Protein AF-A0A924VP95-F1 (afdb_monomer)

pLDDT: mean 80.17, std 18.94, range [35.28, 96.81]

Sequence (194 aa):
MTVTSVTPRRKWPWIIAAIVIIAALIVAAFILGAARNGAATSGGNPTATRSATPNAVADREPTGCLGGTERTAATILAAQRLAPRSSNGAVEVAAAFTRWIQRFPYPSAADAAAVSSDVLASKSFTSDLPMYLSAAPDLSGGIVPQGTNYYMSTIPGVWHLESSAGDKAVASIGTGFVIDGELSTTLRSSITVT

Foldseek 3Di:
DDDDDDDPDPCVVVVVVVVVVVVVVVVVCVVVVVVVPDDDDDDDDDDDDPDDDPPPPPLDAAPLCQLDPDLFLVSLLSLLVPQGQDQSSLVSSVSSPQQNQLWPPGYALVSQVSCLVRPADCPWPDNRRSVVVVVVDPSLVPVDPPPFTKTWDCPVKDKDWPDDDDNDTKMKIKTFMDGPNDTDPPGIDIDIGD

Solvent-accessible surface area (backbone atoms only — not comparable to full-atom values): 11727 Å² total; per-residue (Å²): 138,86,86,83,83,81,78,82,77,80,59,63,66,60,54,53,53,51,52,55,52,53,54,51,52,54,53,50,50,52,52,58,58,53,65,74,71,75,87,84,88,89,79,95,71,86,77,79,79,80,82,80,75,72,85,69,72,74,85,54,81,65,73,43,50,64,17,58,92,60,71,46,52,69,32,37,56,48,19,54,71,70,35,54,100,46,68,39,25,46,46,19,33,47,36,23,46,50,34,39,62,41,35,34,78,67,71,51,56,68,43,29,47,57,42,46,73,75,69,46,41,95,81,34,101,54,94,48,50,33,63,52,57,71,69,63,63,70,77,61,74,77,74,55,66,89,91,53,57,32,35,43,35,46,86,83,35,51,77,43,79,77,46,71,57,95,97,44,48,32,33,36,40,32,26,22,37,26,47,90,86,42,74,46,91,82,50,70,50,70,52,75,46,70

Mean predicted aligned error: 14.55 Å

Nearest PDB structures (foldseek):
  4z9c-assembly1_F  TM=4.744E-01  e=2.037E+00  Escherichia coli
  2pzh-assembly1_B  TM=4.147E-01  e=6.314E+00  Helicobacter pylori 26695
  4zkd-assembly1_A  TM=3.220E-01  e=9.026E+00  Saccharomyces cerevisiae

Secondary structure (DSSP, 8-state):
-----------HHHHHHHHHHHHHHHHHHHHHHHHTS--------PPP-----------PPP-S-TT-S--SHHHHHHHHHHS-SSHHHHHHHHHHHHHHHSEESPPPHHHHHHHHHHTS-TTSS-S-HHHHHHT---TTTTSS-TT--EEEESTT--EEEEEEETTEEEEEEEEEEEETTEEEEEEEEEEEE-

Structure (mmCIF, N/CA/C/O backbone):
data_AF-A0A924VP95-F1
#
_entry.id   AF-A0A924VP95-F1
#
loop_
_atom_site.group_PDB
_atom_site.id
_atom_site.type_symbol
_atom_site.label_atom_id
_atom_site.label_alt_id
_atom_site.label_comp_id
_atom_site.label_asym_id
_atom_site.label_entity_id
_atom_site.label_seq_id
_atom_site.pdbx_PDB_ins_code
_atom_site.Cartn_x
_atom_site.Cartn_y
_atom_site.Cartn_z
_atom_site.occupancy
_atom_site.B_iso_or_equiv
_atom_site.auth_seq_id
_atom_site.auth_comp_id
_atom_site.auth_asym_id
_atom_site.auth_atom_id
_atom_site.pdbx_PDB_model_num
ATOM 1 N N . MET A 1 1 ? 28.326 12.308 53.025 1.00 42.78 1 MET A N 1
ATOM 2 C CA . MET A 1 1 ? 27.696 11.946 51.738 1.00 42.78 1 MET A CA 1
ATOM 3 C C . MET A 1 1 ? 28.335 12.803 50.660 1.00 42.78 1 MET A C 1
ATOM 5 O O . MET A 1 1 ? 28.191 14.016 50.710 1.00 42.78 1 MET A O 1
ATOM 9 N N . THR A 1 2 ? 29.119 12.205 49.768 1.00 41.81 2 THR A N 1
ATOM 10 C CA . THR A 1 2 ? 29.880 12.912 48.725 1.00 41.81 2 THR A CA 1
ATOM 11 C C . THR A 1 2 ? 29.126 12.781 47.405 1.00 41.81 2 THR A C 1
ATOM 13 O O . THR A 1 2 ? 28.933 11.669 46.922 1.00 41.81 2 THR A O 1
ATOM 16 N N . VAL A 1 3 ? 28.663 13.898 46.839 1.00 47.56 3 VAL A N 1
ATOM 17 C CA . VAL A 1 3 ? 27.994 13.934 45.529 1.00 47.56 3 VAL A CA 1
ATOM 18 C C . VAL A 1 3 ? 29.065 14.102 44.455 1.00 47.56 3 VAL A C 1
ATOM 20 O O . VAL A 1 3 ? 29.749 15.122 44.415 1.00 47.56 3 VAL A O 1
ATOM 23 N N . THR A 1 4 ? 29.239 13.098 43.599 1.00 51.38 4 THR A N 1
ATOM 24 C CA . THR A 1 4 ? 30.140 13.167 42.442 1.00 51.38 4 THR A CA 1
ATOM 25 C C . THR A 1 4 ? 29.379 13.763 41.257 1.00 51.38 4 THR A C 1
ATOM 27 O O . THR A 1 4 ? 28.444 13.149 40.747 1.00 51.38 4 THR A O 1
ATOM 30 N N . SER A 1 5 ? 29.749 14.965 40.812 1.00 46.97 5 SER A N 1
ATOM 31 C CA . SER A 1 5 ? 29.211 15.564 39.588 1.00 46.97 5 SER A CA 1
ATOM 32 C C . SER A 1 5 ? 29.933 14.994 38.359 1.00 46.97 5 SER A C 1
ATOM 34 O O . SER A 1 5 ? 31.149 15.108 38.218 1.00 46.97 5 SER A O 1
ATOM 36 N N . VAL A 1 6 ? 29.190 14.356 37.451 1.00 58.38 6 VAL A N 1
ATOM 37 C CA . VAL A 1 6 ? 29.709 13.926 36.143 1.00 58.38 6 VAL A CA 1
ATOM 38 C C . VAL A 1 6 ? 29.573 15.093 35.169 1.00 58.38 6 VAL A C 1
ATOM 40 O O . VAL A 1 6 ? 28.471 15.446 34.758 1.00 58.38 6 VAL A O 1
ATOM 43 N N . THR A 1 7 ? 30.695 15.704 34.790 1.00 57.34 7 THR A N 1
ATOM 44 C CA . THR A 1 7 ? 30.730 16.762 33.772 1.00 57.34 7 THR A CA 1
ATOM 45 C C . THR A 1 7 ? 30.314 16.192 32.407 1.00 57.34 7 THR A C 1
ATOM 47 O O . THR A 1 7 ? 30.964 15.257 31.924 1.00 57.34 7 THR A O 1
ATOM 50 N N . PRO A 1 8 ? 29.284 16.731 31.725 1.00 61.34 8 PRO A N 1
ATOM 51 C CA . PRO A 1 8 ? 28.937 16.286 30.381 1.00 61.34 8 PRO A CA 1
ATOM 52 C C . PRO A 1 8 ? 30.073 16.649 29.418 1.00 61.34 8 PRO A C 1
ATOM 54 O O . PRO A 1 8 ? 30.363 17.820 29.170 1.00 61.34 8 PRO A O 1
ATOM 57 N N . ARG A 1 9 ? 30.754 15.635 28.869 1.00 60.44 9 ARG A N 1
ATOM 58 C CA . ARG A 1 9 ? 31.797 15.845 27.856 1.00 60.44 9 ARG A CA 1
ATOM 59 C C . ARG A 1 9 ? 31.162 16.457 26.606 1.00 60.44 9 ARG A C 1
ATOM 61 O O . ARG A 1 9 ? 30.317 15.843 25.959 1.00 60.44 9 ARG A O 1
ATOM 68 N N . ARG A 1 10 ? 31.587 17.675 26.267 1.00 54.72 10 ARG A N 1
ATOM 69 C CA . ARG A 1 10 ? 31.152 18.458 25.103 1.00 54.72 10 ARG A CA 1
ATOM 70 C C . ARG A 1 10 ? 31.576 17.719 23.819 1.00 54.72 10 ARG A C 1
ATOM 72 O O . ARG A 1 10 ? 32.713 17.846 23.383 1.00 54.72 10 ARG A O 1
ATOM 79 N N . LYS A 1 11 ? 30.683 16.900 23.239 1.00 59.09 11 LYS A N 1
ATOM 80 C CA . LYS A 1 11 ? 30.924 16.094 22.012 1.00 59.09 11 LYS A CA 1
ATOM 81 C C . LYS A 1 11 ? 30.849 16.901 20.707 1.00 59.09 11 LYS A C 1
ATOM 83 O O . LYS A 1 11 ? 31.193 16.401 19.644 1.00 59.09 11 LYS A O 1
ATOM 88 N N . TRP A 1 12 ? 30.423 18.155 20.800 1.00 51.59 12 TRP A N 1
ATOM 89 C CA . TRP A 1 12 ? 30.216 19.065 19.675 1.00 51.59 12 TRP A CA 1
ATOM 90 C C . TRP A 1 12 ? 31.436 19.261 18.740 1.00 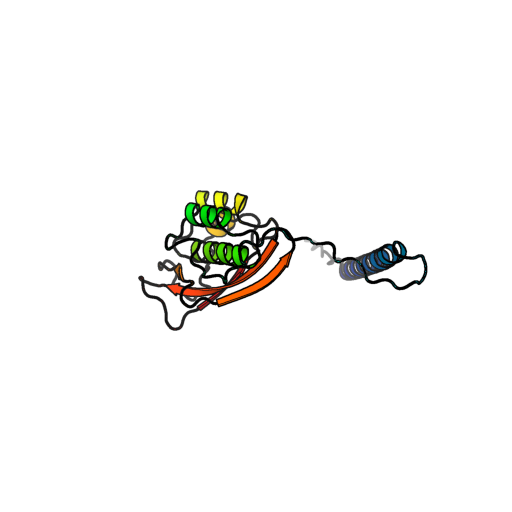51.59 12 TRP A C 1
ATOM 92 O O . TRP A 1 12 ? 31.252 19.154 17.530 1.00 51.59 12 TRP A O 1
ATOM 102 N N . PRO A 1 13 ? 32.684 19.442 19.229 1.00 59.50 13 PRO A N 1
ATOM 103 C CA . PRO A 1 13 ? 33.844 19.576 18.339 1.00 59.50 13 PRO A CA 1
ATOM 104 C C . PRO A 1 13 ? 34.156 18.301 17.537 1.00 59.50 13 PRO A C 1
ATOM 106 O O . PRO A 1 13 ? 34.634 18.395 16.411 1.00 59.50 13 PRO A O 1
ATOM 109 N N . TRP A 1 14 ? 33.830 17.115 18.062 1.00 61.31 14 TRP A N 1
ATOM 110 C CA . TRP A 1 14 ? 34.044 15.847 17.353 1.00 61.31 14 TRP A CA 1
ATOM 111 C C . TRP A 1 14 ? 33.051 15.635 16.208 1.00 61.31 14 TRP A C 1
ATOM 113 O O . TRP A 1 14 ? 33.413 15.073 15.179 1.00 61.31 14 TRP A O 1
ATOM 123 N N . ILE A 1 15 ? 31.821 16.130 16.359 1.00 64.69 15 ILE A N 1
ATOM 124 C CA . ILE A 1 15 ? 30.802 16.075 15.303 1.00 64.69 15 ILE A CA 1
ATOM 125 C C . ILE A 1 15 ? 31.201 16.993 14.140 1.00 64.69 15 ILE A C 1
ATOM 127 O O . ILE A 1 15 ? 31.123 16.586 12.984 1.00 64.69 15 ILE A O 1
ATOM 131 N N . ILE A 1 16 ? 31.708 18.195 14.435 1.00 67.62 16 ILE A N 1
ATOM 132 C CA . ILE A 1 16 ? 32.190 19.128 13.405 1.00 67.62 16 ILE A CA 1
ATOM 133 C C . ILE A 1 16 ? 33.404 18.545 12.672 1.00 67.62 16 ILE A C 1
ATOM 135 O O . ILE A 1 16 ? 33.446 18.578 11.444 1.00 67.62 16 ILE A O 1
ATOM 139 N N . ALA A 1 17 ? 34.351 17.940 13.398 1.00 63.62 17 ALA A N 1
ATOM 140 C CA . ALA A 1 17 ? 35.495 17.268 12.784 1.00 63.62 17 ALA A CA 1
ATOM 141 C C . ALA A 1 17 ? 35.065 16.122 11.845 1.00 63.62 17 ALA A C 1
ATOM 143 O O . ALA A 1 17 ? 35.594 16.005 10.742 1.00 63.62 17 ALA A O 1
ATOM 144 N N . ALA A 1 18 ? 34.064 15.323 12.234 1.00 63.34 18 ALA A N 1
ATOM 145 C CA . ALA A 1 18 ? 33.536 14.248 11.394 1.00 63.34 18 ALA A CA 1
ATOM 146 C C . ALA A 1 18 ? 32.879 14.772 10.102 1.00 63.34 18 ALA A C 1
ATOM 148 O O . ALA A 1 18 ? 33.098 14.206 9.032 1.00 63.34 18 ALA A O 1
ATOM 149 N N . ILE A 1 19 ? 32.131 15.879 10.175 1.00 71.19 19 ILE A N 1
ATOM 150 C CA . ILE A 1 19 ? 31.484 16.495 9.003 1.00 71.19 19 ILE A CA 1
ATOM 151 C C . ILE A 1 19 ? 32.527 17.012 8.004 1.00 71.19 19 ILE A C 1
ATOM 153 O O . ILE A 1 19 ? 32.392 16.774 6.804 1.00 71.19 19 ILE A O 1
ATOM 157 N N . VAL A 1 20 ? 33.591 17.668 8.484 1.00 77.00 20 VAL A N 1
ATOM 158 C CA . VAL A 1 20 ? 34.663 18.183 7.612 1.00 77.00 20 VAL A CA 1
ATOM 159 C C . VAL A 1 20 ? 35.383 17.040 6.890 1.00 77.00 20 VAL A C 1
ATOM 161 O O . VAL A 1 20 ? 35.654 17.146 5.695 1.00 77.00 20 VAL A O 1
ATOM 164 N N . ILE A 1 21 ? 35.637 15.922 7.577 1.00 75.50 21 ILE A N 1
ATOM 165 C CA . ILE A 1 21 ? 36.279 14.745 6.974 1.00 75.50 21 ILE A CA 1
ATOM 166 C C . ILE A 1 21 ? 35.386 14.127 5.889 1.00 75.50 21 ILE A C 1
ATOM 168 O O . ILE A 1 21 ? 35.870 13.823 4.801 1.00 75.50 21 ILE A O 1
ATOM 172 N N . ILE A 1 22 ? 34.081 13.982 6.141 1.00 70.44 22 ILE A N 1
ATOM 173 C CA . ILE A 1 22 ? 33.139 13.421 5.158 1.00 70.44 22 ILE A CA 1
ATOM 174 C C . ILE A 1 22 ? 33.041 14.323 3.920 1.00 70.44 22 ILE A C 1
ATOM 176 O O . ILE A 1 22 ? 33.108 13.827 2.796 1.00 70.44 22 ILE A O 1
ATOM 180 N N . ALA A 1 23 ? 32.950 15.643 4.106 1.00 71.12 23 ALA A N 1
ATOM 181 C CA . ALA A 1 23 ? 32.920 16.593 2.996 1.00 71.12 23 ALA A CA 1
ATOM 182 C C . ALA A 1 23 ? 34.207 16.530 2.152 1.00 71.12 23 ALA A C 1
ATOM 184 O O . ALA A 1 23 ? 34.137 16.501 0.923 1.00 71.12 23 ALA A O 1
ATOM 185 N N . ALA A 1 24 ? 35.374 16.423 2.797 1.00 69.00 24 ALA A N 1
ATOM 186 C CA . ALA A 1 24 ? 36.652 16.273 2.105 1.00 69.00 24 ALA A CA 1
ATOM 187 C C . ALA A 1 24 ? 36.728 14.969 1.287 1.00 69.00 24 ALA A C 1
ATOM 189 O O . ALA A 1 24 ? 37.226 14.980 0.161 1.00 69.00 24 ALA A O 1
ATOM 190 N N . LEU A 1 25 ? 36.188 13.860 1.806 1.00 71.81 25 LEU A N 1
ATOM 191 C CA . LEU A 1 25 ? 36.153 12.574 1.099 1.00 71.81 25 LEU A CA 1
ATOM 192 C C . LEU A 1 25 ? 35.217 12.591 -0.118 1.00 71.81 25 LEU A C 1
ATOM 194 O O . LEU A 1 25 ? 35.562 12.018 -1.151 1.00 71.81 25 LEU A O 1
ATOM 198 N N . ILE A 1 26 ? 34.072 13.278 -0.034 1.00 71.12 26 ILE A N 1
ATOM 199 C CA . ILE A 1 26 ? 33.141 13.438 -1.165 1.00 71.12 26 ILE A CA 1
ATOM 200 C C . ILE A 1 26 ? 33.800 14.244 -2.291 1.00 71.12 26 ILE A C 1
ATOM 202 O O . ILE A 1 26 ? 33.755 13.834 -3.451 1.00 71.12 26 ILE A O 1
ATOM 206 N N . VAL A 1 27 ? 34.466 15.354 -1.956 1.00 69.12 27 VAL A N 1
ATOM 207 C CA . VAL A 1 27 ? 35.178 16.187 -2.941 1.00 69.12 27 VAL A CA 1
ATOM 208 C C . VAL A 1 27 ? 36.346 15.418 -3.567 1.00 69.12 27 VAL A C 1
ATOM 210 O O . VAL A 1 27 ? 36.507 15.436 -4.787 1.00 69.12 27 VAL A O 1
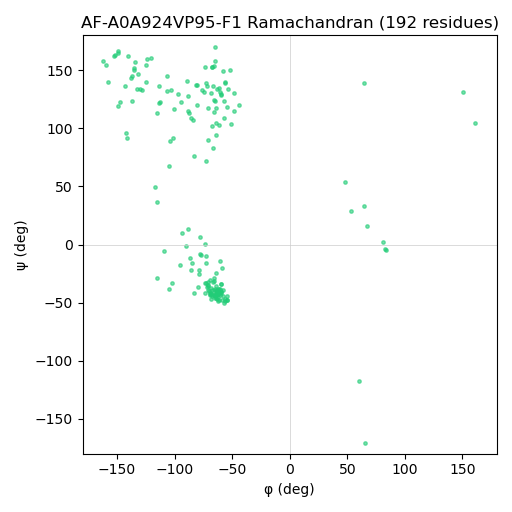ATOM 213 N N . ALA A 1 28 ? 37.120 14.677 -2.767 1.00 63.50 28 ALA A N 1
ATOM 214 C CA . ALA A 1 28 ? 38.212 13.847 -3.271 1.00 63.50 28 ALA A CA 1
ATOM 215 C C . ALA A 1 28 ? 37.711 12.745 -4.223 1.00 63.50 28 ALA A C 1
ATOM 217 O O . ALA A 1 28 ? 38.299 12.548 -5.286 1.00 63.50 28 ALA A O 1
ATOM 218 N N . ALA A 1 29 ? 36.600 12.071 -3.895 1.00 63.00 29 ALA A N 1
ATOM 219 C CA . ALA A 1 29 ? 35.984 11.062 -4.759 1.00 63.00 29 ALA A CA 1
ATOM 220 C C . ALA A 1 29 ? 35.475 11.656 -6.084 1.00 63.00 29 ALA A C 1
ATOM 222 O O . ALA A 1 29 ? 35.604 11.019 -7.130 1.00 63.00 29 ALA A O 1
ATOM 223 N N . PHE A 1 30 ? 34.960 12.888 -6.062 1.00 66.69 30 PHE A N 1
ATOM 224 C CA . PHE A 1 30 ? 34.501 13.587 -7.263 1.00 66.69 30 PHE A CA 1
ATOM 225 C C . PHE A 1 30 ? 35.667 13.969 -8.190 1.00 66.69 30 PHE A C 1
ATOM 227 O O . PHE A 1 30 ? 35.603 13.734 -9.395 1.00 66.69 30 PHE A O 1
ATOM 234 N N . ILE A 1 31 ? 36.774 14.478 -7.633 1.00 64.50 31 ILE A N 1
ATOM 235 C CA . ILE A 1 31 ? 37.971 14.850 -8.407 1.00 64.50 31 ILE A CA 1
ATOM 236 C C . ILE A 1 31 ? 38.678 13.604 -8.967 1.00 64.50 31 ILE A C 1
ATOM 238 O O . ILE A 1 31 ? 39.056 13.592 -10.137 1.00 64.50 31 ILE A O 1
ATOM 242 N N . LEU A 1 32 ? 38.802 12.522 -8.185 1.00 54.56 32 LEU A N 1
ATOM 243 C CA . LEU A 1 32 ? 39.367 11.250 -8.661 1.00 54.56 32 LEU A CA 1
ATOM 244 C C . LEU A 1 32 ? 38.461 10.530 -9.672 1.00 54.56 32 LEU A C 1
ATOM 246 O O . LEU A 1 32 ? 38.972 9.838 -10.551 1.00 54.56 32 LEU A O 1
ATOM 250 N N . GLY A 1 33 ? 37.139 10.694 -9.578 1.00 50.75 33 GLY A N 1
ATOM 251 C CA . GLY A 1 33 ? 36.185 10.201 -10.573 1.00 50.75 33 GLY A CA 1
ATOM 252 C C . GLY A 1 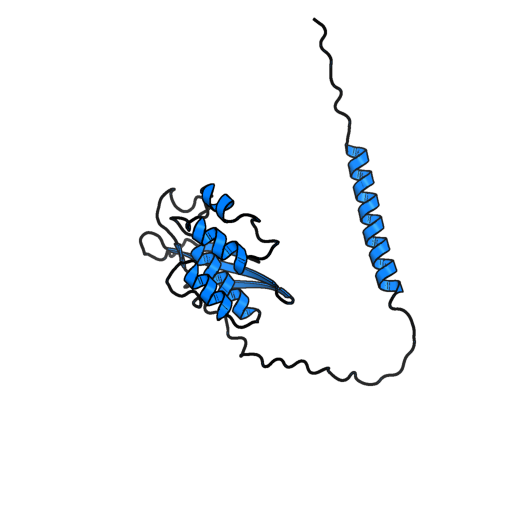33 ? 36.264 10.969 -11.895 1.00 50.75 33 GLY A C 1
ATOM 253 O O . GLY A 1 33 ? 36.246 10.357 -12.961 1.00 50.75 33 GLY A O 1
ATOM 254 N N . ALA A 1 34 ? 36.431 12.293 -11.835 1.00 53.12 34 ALA A N 1
ATOM 255 C CA . ALA A 1 34 ? 36.596 13.141 -13.014 1.00 53.12 34 ALA A CA 1
ATOM 256 C C . ALA A 1 34 ? 37.972 12.963 -13.689 1.00 53.12 34 ALA A C 1
ATOM 258 O O . ALA A 1 34 ? 38.057 12.944 -14.914 1.00 53.12 34 ALA A O 1
ATOM 259 N N . ALA A 1 35 ? 39.043 12.750 -12.915 1.00 46.34 35 ALA A N 1
ATOM 260 C CA . ALA A 1 35 ? 40.401 12.569 -13.438 1.00 46.34 35 ALA A CA 1
ATOM 261 C C . ALA A 1 35 ? 40.635 11.214 -14.139 1.00 46.34 35 ALA A C 1
ATOM 263 O O . ALA A 1 35 ? 41.599 11.074 -14.887 1.00 46.34 35 ALA A O 1
ATOM 264 N N . ARG A 1 36 ? 39.753 10.219 -13.949 1.00 48.09 36 ARG A N 1
ATOM 265 C CA . ARG A 1 36 ? 39.789 8.955 -14.713 1.00 48.09 36 ARG A CA 1
ATOM 266 C C . ARG A 1 36 ? 39.229 9.086 -16.136 1.00 48.09 36 ARG A C 1
ATOM 268 O O . ARG A 1 36 ? 39.405 8.166 -16.926 1.00 48.09 36 ARG A O 1
ATOM 275 N N . ASN A 1 37 ? 38.620 10.226 -16.473 1.00 47.47 37 ASN A N 1
ATOM 276 C CA . ASN A 1 37 ? 37.979 10.485 -17.764 1.00 47.47 37 ASN A CA 1
ATOM 277 C C . ASN A 1 37 ? 38.653 11.634 -18.534 1.00 47.47 37 ASN A C 1
ATOM 279 O O . ASN A 1 37 ? 37.977 12.550 -19.001 1.00 47.47 37 ASN A O 1
ATOM 283 N N . GLY A 1 38 ? 39.981 11.610 -18.678 1.00 42.50 38 GLY A N 1
ATOM 284 C CA . GLY A 1 38 ? 40.691 12.661 -19.413 1.00 42.50 38 GLY A CA 1
ATOM 285 C C . GLY A 1 38 ? 41.867 12.185 -20.261 1.00 42.50 38 GLY A C 1
ATOM 286 O O . GLY A 1 38 ? 42.966 12.078 -19.731 1.00 42.50 38 GLY A O 1
ATOM 287 N N . ALA A 1 39 ? 41.611 11.969 -21.564 1.00 36.25 39 ALA A N 1
ATOM 288 C CA . ALA A 1 39 ? 42.422 12.309 -22.763 1.00 36.25 39 ALA A CA 1
ATOM 289 C C . ALA A 1 39 ? 42.152 11.274 -23.893 1.00 36.25 39 ALA A C 1
ATOM 291 O O . ALA A 1 39 ? 42.188 10.082 -23.622 1.00 36.25 39 ALA A O 1
ATOM 292 N N . ALA A 1 40 ? 41.870 11.597 -25.168 1.00 37.41 40 ALA A N 1
ATOM 293 C CA . ALA A 1 40 ? 42.219 12.778 -25.960 1.00 37.41 40 ALA A CA 1
ATOM 294 C C . ALA A 1 40 ? 41.310 13.008 -27.209 1.00 37.41 40 ALA A C 1
ATOM 296 O O . ALA A 1 40 ? 40.808 12.061 -27.805 1.00 37.41 40 ALA A O 1
ATOM 297 N N . THR A 1 41 ? 41.234 14.288 -27.617 1.00 35.28 41 THR A N 1
ATOM 298 C CA . THR A 1 41 ? 41.178 14.893 -28.980 1.00 35.28 41 THR A CA 1
ATOM 299 C C . THR A 1 41 ? 40.024 14.691 -29.986 1.00 35.28 41 THR A C 1
ATOM 301 O O . THR A 1 41 ? 39.498 13.610 -30.209 1.00 35.28 41 THR A O 1
ATOM 304 N N . SER A 1 42 ? 39.717 15.827 -30.631 1.00 43.72 42 SER A N 1
ATOM 305 C CA . SER A 1 42 ? 38.659 16.189 -31.583 1.00 43.72 42 SER A CA 1
ATOM 306 C C . SER A 1 42 ? 38.562 15.388 -32.887 1.00 43.72 42 SER A C 1
ATOM 308 O O . SER A 1 42 ? 39.569 15.043 -33.496 1.00 43.72 42 SER A O 1
ATOM 310 N N . GLY A 1 43 ? 37.331 15.275 -33.398 1.00 36.81 43 GLY A N 1
ATOM 311 C CA . GLY A 1 43 ? 37.021 14.932 -34.791 1.00 36.81 43 GLY A CA 1
ATOM 312 C C . GLY A 1 43 ? 35.585 14.427 -34.924 1.00 36.81 43 GLY A C 1
ATOM 313 O O . GLY A 1 43 ? 35.282 13.324 -34.488 1.00 36.81 43 GLY A O 1
ATOM 314 N N . GLY A 1 44 ? 34.683 15.256 -35.455 1.00 47.12 44 GLY A N 1
ATOM 315 C CA . GLY A 1 44 ? 33.252 14.960 -35.525 1.00 47.12 44 GLY A CA 1
ATOM 316 C C . GLY A 1 44 ? 32.909 13.744 -36.390 1.00 47.12 44 GLY A C 1
ATOM 317 O O . GLY A 1 44 ? 33.376 13.630 -37.518 1.00 47.12 44 GLY A O 1
ATOM 318 N N . ASN A 1 45 ? 32.040 12.877 -35.868 1.00 36.56 45 ASN A N 1
ATOM 319 C CA . ASN A 1 45 ? 31.164 11.997 -36.644 1.00 36.56 45 ASN A CA 1
ATOM 320 C C . ASN A 1 45 ? 29.974 11.598 -35.742 1.00 36.56 45 ASN A C 1
ATOM 322 O O . ASN A 1 45 ? 30.195 11.390 -34.545 1.00 36.56 45 ASN A O 1
ATOM 326 N N . PRO A 1 46 ? 28.721 11.527 -36.232 1.00 42.28 46 PRO A N 1
ATOM 327 C CA . PRO A 1 46 ? 27.574 11.253 -35.373 1.00 42.28 46 PRO A CA 1
ATOM 328 C C . PRO A 1 46 ? 27.664 9.835 -34.797 1.00 42.28 46 PRO A C 1
ATOM 330 O O . PRO A 1 46 ? 27.793 8.850 -35.524 1.00 42.28 46 PRO A O 1
ATOM 333 N N . THR A 1 47 ? 27.610 9.747 -33.467 1.00 38.41 47 THR A N 1
ATOM 334 C CA . THR A 1 47 ? 27.593 8.496 -32.708 1.00 38.41 47 THR A CA 1
ATOM 335 C C . THR A 1 47 ? 26.414 7.634 -33.145 1.00 38.41 47 THR A C 1
ATOM 337 O O . THR A 1 47 ? 25.262 8.052 -33.052 1.00 38.41 47 THR A O 1
ATOM 340 N N . ALA A 1 48 ? 26.709 6.409 -33.584 1.00 43.66 48 ALA A N 1
ATOM 341 C CA . ALA A 1 48 ? 25.715 5.371 -33.797 1.00 43.66 48 ALA A CA 1
ATOM 342 C C . ALA A 1 48 ? 24.891 5.167 -32.515 1.00 43.66 48 ALA A C 1
ATOM 344 O O . ALA A 1 48 ? 25.426 4.776 -31.473 1.00 43.66 48 ALA A O 1
ATOM 345 N N . THR A 1 49 ? 23.584 5.418 -32.601 1.00 39.56 49 THR A N 1
ATOM 346 C CA . THR A 1 49 ? 22.614 5.038 -31.574 1.00 39.56 49 THR A CA 1
ATOM 347 C C . THR A 1 49 ? 22.709 3.532 -31.381 1.00 39.56 49 THR A C 1
ATOM 349 O O . THR A 1 49 ? 22.331 2.747 -32.251 1.00 39.56 49 THR A O 1
ATOM 352 N N . ARG A 1 50 ? 23.256 3.110 -30.239 1.00 39.09 50 ARG A N 1
ATOM 353 C CA . ARG A 1 50 ? 23.249 1.709 -29.835 1.00 39.09 50 ARG A CA 1
ATOM 354 C C . ARG A 1 50 ? 21.790 1.352 -29.545 1.00 39.09 50 ARG A C 1
ATOM 356 O O . ARG A 1 50 ? 21.240 1.756 -28.526 1.00 39.09 50 ARG A O 1
ATOM 363 N N . SER A 1 51 ? 21.160 0.669 -30.498 1.00 50.00 51 SER A N 1
ATOM 364 C CA . SER A 1 51 ? 19.792 0.170 -30.394 1.00 50.00 51 SER A CA 1
ATOM 365 C C . SER A 1 51 ? 19.713 -0.813 -29.229 1.00 50.00 51 SER A C 1
ATOM 367 O O . SER A 1 51 ? 20.170 -1.948 -29.331 1.00 50.00 51 SER A O 1
ATOM 369 N N . ALA A 1 52 ? 19.157 -0.370 -28.108 1.00 42.12 52 ALA A N 1
ATOM 370 C CA . ALA A 1 52 ? 18.576 -1.259 -27.122 1.00 42.12 52 ALA A CA 1
ATOM 371 C C . ALA A 1 52 ? 17.067 -1.193 -27.335 1.00 42.12 52 ALA A C 1
ATOM 373 O O . ALA A 1 52 ? 16.388 -0.331 -26.786 1.00 42.12 52 ALA A O 1
ATOM 374 N N . THR A 1 53 ? 16.548 -2.095 -28.161 1.00 41.28 53 THR A N 1
ATOM 375 C CA . THR A 1 53 ? 15.123 -2.414 -28.137 1.00 41.28 53 THR A CA 1
ATOM 376 C C . THR A 1 53 ? 14.989 -3.759 -27.436 1.00 41.28 53 THR A C 1
ATOM 378 O O . THR A 1 53 ? 15.036 -4.796 -28.093 1.00 41.28 53 THR A O 1
ATOM 381 N N . PRO A 1 54 ? 14.839 -3.803 -26.100 1.00 42.94 54 PRO A N 1
ATOM 382 C CA . PRO A 1 54 ? 13.964 -4.817 -25.543 1.00 42.94 54 PRO A CA 1
ATOM 383 C C . PRO A 1 54 ? 12.582 -4.531 -26.130 1.00 42.94 54 PRO A C 1
ATOM 385 O O . PRO A 1 54 ? 12.156 -3.376 -26.135 1.00 42.94 54 PRO A O 1
ATOM 388 N N . ASN A 1 55 ? 11.901 -5.544 -26.665 1.00 39.28 55 ASN A N 1
ATOM 389 C CA . ASN A 1 55 ? 10.495 -5.417 -27.034 1.00 39.28 55 ASN A CA 1
ATOM 390 C C . ASN A 1 55 ? 9.741 -4.855 -25.825 1.00 39.28 55 ASN A C 1
ATOM 392 O O . ASN A 1 55 ? 9.504 -5.574 -24.854 1.00 39.28 55 ASN A O 1
ATOM 396 N N . ALA A 1 56 ? 9.408 -3.566 -25.871 1.00 47.31 56 ALA A N 1
ATOM 397 C CA . ALA A 1 56 ? 8.504 -2.971 -24.918 1.00 47.31 56 ALA A CA 1
ATOM 398 C C . ALA A 1 56 ? 7.171 -3.679 -25.146 1.00 47.31 56 ALA A C 1
ATOM 400 O O . ALA A 1 56 ? 6.486 -3.435 -26.140 1.00 47.31 56 ALA A O 1
ATOM 401 N N . VAL A 1 57 ? 6.807 -4.591 -24.242 1.00 51.84 57 VAL A N 1
ATOM 402 C CA . VAL A 1 57 ? 5.388 -4.785 -23.951 1.00 51.84 57 VAL A CA 1
ATOM 403 C C . VAL A 1 57 ? 4.878 -3.368 -23.741 1.00 51.84 57 VAL A C 1
ATOM 405 O O . VAL A 1 57 ? 5.431 -2.683 -22.881 1.00 51.84 57 VAL A O 1
ATOM 408 N N . ALA A 1 58 ? 3.992 -2.895 -24.624 1.00 55.19 58 ALA A N 1
ATOM 409 C CA . ALA A 1 58 ? 3.578 -1.497 -24.651 1.00 55.19 58 ALA A CA 1
ATOM 410 C C . ALA A 1 58 ? 3.324 -1.041 -23.214 1.00 55.19 58 ALA A C 1
ATOM 412 O O . ALA A 1 58 ? 2.545 -1.689 -22.509 1.00 55.19 58 ALA A O 1
ATOM 413 N N . ASP A 1 59 ? 4.065 -0.018 -22.781 1.00 70.19 59 ASP A N 1
ATOM 414 C CA . ASP A 1 59 ? 4.059 0.481 -21.410 1.00 70.19 59 ASP A CA 1
ATOM 415 C C . ASP A 1 59 ? 2.684 1.094 -21.146 1.00 70.19 59 ASP A C 1
ATOM 417 O O . ASP A 1 59 ? 2.430 2.269 -21.401 1.00 70.19 59 ASP A O 1
ATOM 421 N N . ARG A 1 60 ? 1.732 0.231 -20.794 1.00 82.44 60 ARG A N 1
ATOM 422 C CA . ARG A 1 60 ? 0.326 0.586 -20.670 1.00 82.44 60 ARG A CA 1
ATOM 423 C C . ARG A 1 60 ? 0.160 1.420 -19.414 1.00 82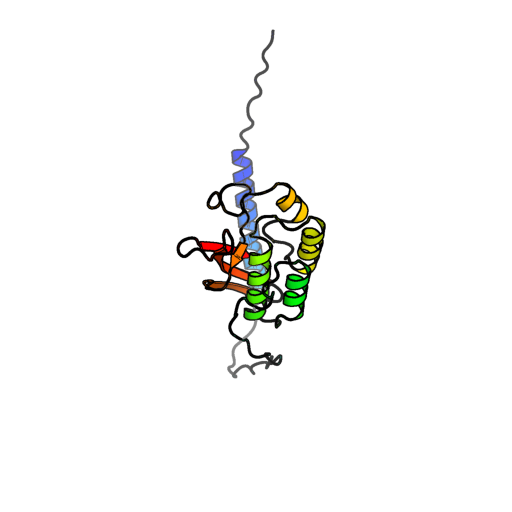.44 60 ARG A C 1
ATOM 425 O O . ARG A 1 60 ? 0.719 1.084 -18.375 1.00 82.44 60 ARG A O 1
ATOM 432 N N . GLU A 1 61 ? -0.654 2.460 -19.528 1.00 88.19 61 GLU A N 1
ATOM 433 C CA . GLU A 1 61 ? -1.055 3.294 -18.400 1.00 88.19 61 GLU A CA 1
ATOM 434 C C . GLU A 1 61 ? -1.531 2.432 -17.209 1.00 88.19 61 GLU A C 1
ATOM 436 O O . GLU A 1 61 ? -2.376 1.544 -17.414 1.00 88.19 61 GLU A O 1
ATOM 441 N N . PRO A 1 62 ? -1.022 2.671 -15.983 1.00 90.81 62 PRO A N 1
ATOM 442 C CA . PRO A 1 62 ? -1.459 1.967 -14.787 1.00 90.81 62 PRO A CA 1
ATOM 443 C C . PRO A 1 62 ? -2.953 2.162 -14.529 1.00 90.81 62 PRO A C 1
ATOM 445 O O . PRO A 1 62 ? -3.470 3.271 -14.444 1.00 90.81 62 PRO A O 1
ATOM 448 N N . THR A 1 63 ? -3.644 1.049 -14.341 1.00 90.31 63 THR A N 1
ATOM 449 C CA . THR A 1 63 ? -5.059 0.966 -13.969 1.00 90.31 63 THR A CA 1
ATOM 450 C C . THR A 1 63 ? -5.264 0.808 -12.461 1.00 90.31 63 THR A C 1
ATOM 452 O O . THR A 1 63 ? -6.374 0.990 -11.963 1.00 90.31 63 THR A O 1
ATOM 455 N N . GLY A 1 64 ? -4.222 0.400 -11.728 1.00 90.44 64 GLY A N 1
ATOM 456 C CA . GLY A 1 64 ? -4.286 0.101 -10.295 1.00 90.44 64 GLY A CA 1
ATOM 457 C C . GLY A 1 64 ? -5.131 -1.133 -9.963 1.00 90.44 64 GLY A C 1
ATOM 458 O O . GLY A 1 64 ? -5.554 -1.304 -8.814 1.00 90.44 64 GLY A O 1
ATOM 459 N N . CYS A 1 65 ? -5.418 -1.965 -10.967 1.00 90.44 65 CYS A N 1
ATOM 460 C CA . CYS A 1 65 ? -6.321 -3.108 -10.885 1.00 90.44 65 CYS A CA 1
ATOM 461 C C . CYS A 1 65 ? -5.587 -4.454 -10.947 1.00 90.44 65 CYS A C 1
ATOM 463 O O . CYS A 1 65 ? -6.225 -5.487 -10.741 1.00 90.44 65 CYS A O 1
ATOM 465 N N . LEU A 1 66 ? -4.268 -4.475 -11.183 1.00 90.69 66 LEU A N 1
ATOM 466 C CA . LEU A 1 66 ? -3.521 -5.720 -11.401 1.00 90.69 66 LEU A CA 1
ATOM 467 C C . LEU A 1 66 ? -3.598 -6.698 -10.216 1.00 90.69 66 LEU A C 1
ATOM 469 O O . LEU A 1 66 ? -3.662 -7.907 -10.414 1.00 90.69 66 LEU A O 1
ATOM 473 N N . GLY A 1 67 ? -3.658 -6.189 -8.984 1.00 87.25 67 GLY A N 1
ATOM 474 C CA . GLY A 1 67 ? -3.840 -7.017 -7.785 1.00 87.25 67 GLY A CA 1
ATOM 475 C C . GLY A 1 67 ? -5.275 -7.501 -7.543 1.00 87.25 67 GLY A C 1
ATOM 476 O O . GLY A 1 67 ? -5.545 -8.025 -6.470 1.00 87.25 67 GLY A O 1
ATOM 477 N N . GLY A 1 68 ? -6.213 -7.273 -8.469 1.00 89.38 68 GLY A N 1
ATOM 478 C CA . GLY A 1 68 ? -7.621 -7.653 -8.325 1.00 89.38 68 GLY A CA 1
ATOM 479 C C . GLY A 1 68 ? -8.354 -6.902 -7.207 1.00 89.38 68 GLY A C 1
ATOM 480 O O . GLY A 1 68 ? -7.836 -5.938 -6.641 1.00 89.38 68 GLY A O 1
ATOM 481 N N . THR A 1 69 ? -9.581 -7.326 -6.898 1.00 88.81 69 THR A N 1
ATOM 482 C CA . THR A 1 69 ? -10.383 -6.809 -5.768 1.00 88.81 69 THR A CA 1
ATOM 483 C C . THR A 1 69 ? -9.957 -7.406 -4.431 1.00 88.81 69 THR A C 1
ATOM 485 O O . THR A 1 69 ? -10.138 -6.784 -3.382 1.00 88.81 69 THR A O 1
ATOM 488 N N . GLU A 1 70 ? -9.378 -8.602 -4.486 1.00 88.19 70 GLU A N 1
ATOM 489 C CA . GLU A 1 70 ? -8.901 -9.348 -3.335 1.00 88.19 70 GLU A CA 1
ATOM 490 C C . GLU A 1 70 ? -7.610 -8.745 -2.781 1.00 88.19 70 GLU A C 1
ATOM 492 O O . GLU A 1 70 ? -6.643 -8.485 -3.499 1.00 88.19 70 GLU A O 1
ATOM 497 N N . ARG A 1 71 ? -7.576 -8.545 -1.464 1.00 91.75 71 ARG A N 1
ATOM 498 C CA . ARG A 1 71 ? -6.445 -7.938 -0.746 1.00 91.75 71 ARG A CA 1
ATOM 499 C C . ARG A 1 71 ? -5.685 -9.034 -0.014 1.00 91.75 71 ARG A C 1
ATOM 501 O O . ARG A 1 71 ? -5.716 -9.103 1.211 1.00 91.75 71 ARG A O 1
ATOM 508 N N . THR A 1 72 ? -5.039 -9.933 -0.747 1.00 94.19 72 THR A N 1
ATOM 509 C CA . THR A 1 72 ? -4.308 -11.074 -0.164 1.00 94.19 72 THR A CA 1
ATOM 510 C C . THR A 1 72 ? -2.835 -11.028 -0.557 1.00 94.19 72 THR A C 1
ATOM 512 O O . THR A 1 72 ? -2.473 -10.381 -1.537 1.00 94.19 72 THR A O 1
ATOM 515 N N . ALA A 1 73 ? -1.965 -11.721 0.182 1.00 94.94 73 ALA A N 1
ATOM 516 C CA . ALA A 1 73 ? -0.561 -11.837 -0.221 1.00 94.94 73 ALA A CA 1
ATOM 517 C C . ALA A 1 73 ? -0.431 -12.497 -1.604 1.00 94.94 73 ALA A C 1
ATOM 519 O O . ALA A 1 73 ? 0.334 -12.034 -2.447 1.00 94.94 73 ALA A O 1
ATOM 520 N N . ALA A 1 74 ? -1.244 -13.525 -1.873 1.00 94.12 74 ALA A N 1
ATOM 521 C CA . ALA A 1 74 ? -1.259 -14.219 -3.156 1.00 94.12 74 ALA A CA 1
ATOM 522 C C . ALA A 1 74 ? -1.565 -13.279 -4.333 1.00 94.12 74 ALA A C 1
ATOM 524 O O . ALA A 1 74 ? -0.939 -13.403 -5.385 1.00 94.12 74 ALA A O 1
ATOM 525 N N . THR A 1 75 ? -2.479 -12.317 -4.162 1.00 91.75 75 THR A N 1
ATOM 526 C CA . THR A 1 75 ? -2.836 -11.387 -5.242 1.00 91.75 75 THR A CA 1
ATOM 527 C C . THR A 1 75 ? -1.745 -10.356 -5.511 1.00 91.75 75 THR A C 1
ATOM 529 O O . THR A 1 75 ? -1.514 -10.025 -6.672 1.00 91.75 75 THR A O 1
ATOM 532 N N . ILE A 1 76 ? -0.999 -9.914 -4.493 1.00 93.81 76 ILE A N 1
ATOM 533 C CA . ILE A 1 76 ? 0.183 -9.063 -4.708 1.00 93.81 76 ILE A CA 1
ATOM 534 C C . ILE A 1 76 ? 1.300 -9.845 -5.396 1.00 93.81 76 ILE A C 1
ATOM 536 O O . ILE A 1 76 ? 1.879 -9.356 -6.359 1.00 93.81 76 ILE A O 1
ATOM 540 N N . LEU A 1 77 ? 1.599 -11.061 -4.932 1.00 93.62 77 LEU A N 1
ATOM 541 C CA . LEU A 1 77 ? 2.652 -11.893 -5.521 1.00 93.62 77 LEU A CA 1
ATOM 542 C C . LEU A 1 77 ? 2.327 -12.242 -6.980 1.00 93.62 77 LEU A C 1
ATOM 544 O O . LEU A 1 77 ? 3.210 -12.238 -7.838 1.00 93.62 77 LEU A O 1
ATOM 548 N N . 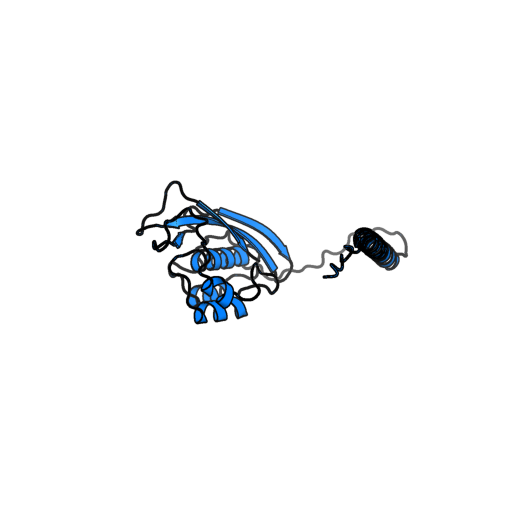ALA A 1 78 ? 1.053 -12.495 -7.289 1.00 92.81 78 ALA A N 1
ATOM 549 C CA . ALA A 1 78 ? 0.592 -12.654 -8.663 1.00 92.81 78 ALA A CA 1
ATOM 550 C C . ALA A 1 78 ? 0.763 -11.357 -9.469 1.00 92.81 78 ALA A C 1
ATOM 552 O O . ALA A 1 78 ? 1.316 -11.404 -10.567 1.00 92.81 78 ALA A O 1
ATOM 553 N N . ALA A 1 79 ? 0.364 -10.205 -8.917 1.00 92.75 79 ALA A N 1
ATOM 554 C CA . ALA A 1 79 ? 0.542 -8.910 -9.569 1.00 92.75 79 ALA A CA 1
ATOM 555 C C . ALA A 1 79 ? 2.017 -8.625 -9.876 1.00 92.75 79 ALA A C 1
ATOM 557 O O . ALA A 1 79 ? 2.342 -8.249 -10.993 1.00 92.75 79 ALA A O 1
ATOM 558 N N . GLN A 1 80 ? 2.923 -8.893 -8.937 1.00 93.00 80 GLN A N 1
ATOM 559 C CA . GLN A 1 80 ? 4.361 -8.730 -9.135 1.00 93.00 80 GLN A CA 1
ATOM 560 C C . GLN A 1 80 ? 4.900 -9.590 -10.287 1.00 93.00 80 GLN A C 1
ATOM 562 O O . GLN A 1 80 ? 5.723 -9.129 -11.076 1.00 93.00 80 GLN A O 1
ATOM 567 N N . ARG A 1 81 ? 4.444 -10.843 -10.399 1.00 92.50 81 ARG A N 1
ATOM 568 C CA . ARG A 1 81 ? 4.875 -11.762 -11.465 1.00 92.50 81 ARG A CA 1
ATOM 569 C C . ARG A 1 81 ? 4.317 -11.376 -12.834 1.00 92.50 81 ARG A C 1
ATOM 571 O O . ARG A 1 81 ? 4.998 -11.578 -13.834 1.00 92.50 81 ARG A O 1
ATOM 578 N N . LEU A 1 82 ? 3.085 -10.870 -12.872 1.00 91.50 82 LEU A N 1
ATOM 579 C CA . LEU A 1 82 ? 2.382 -10.503 -14.104 1.00 91.50 82 LEU A CA 1
ATOM 580 C C . LEU A 1 82 ? 2.713 -9.088 -14.587 1.00 91.50 82 LEU A C 1
ATOM 582 O O . LEU A 1 82 ? 2.528 -8.795 -15.768 1.00 91.50 82 LEU A O 1
ATOM 586 N N . ALA A 1 83 ? 3.179 -8.213 -13.695 1.00 91.25 83 ALA A N 1
ATOM 587 C CA . ALA A 1 83 ? 3.513 -6.841 -14.030 1.00 91.25 83 ALA A CA 1
ATOM 588 C C . ALA A 1 83 ? 4.610 -6.797 -15.106 1.00 91.25 83 ALA A C 1
ATOM 590 O O . ALA A 1 83 ? 5.664 -7.426 -14.946 1.00 91.25 83 ALA A O 1
ATOM 591 N N . PRO A 1 84 ? 4.411 -6.028 -16.192 1.00 89.38 84 PRO A N 1
ATOM 592 C CA . PRO A 1 84 ? 5.474 -5.785 -17.152 1.00 89.38 84 PRO A CA 1
ATOM 593 C C . PRO A 1 84 ? 6.689 -5.177 -16.446 1.00 89.38 84 PRO A C 1
ATOM 595 O O . PRO A 1 84 ? 6.543 -4.303 -15.592 1.00 89.38 84 PRO A O 1
ATOM 598 N N . ARG A 1 85 ? 7.901 -5.601 -16.820 1.00 88.75 85 ARG A N 1
ATOM 599 C CA . ARG A 1 85 ? 9.165 -5.055 -16.289 1.00 88.75 85 ARG A CA 1
ATOM 600 C C . ARG A 1 85 ? 9.417 -3.648 -16.846 1.00 88.75 85 ARG A C 1
ATOM 602 O O . ARG A 1 85 ? 10.250 -3.447 -17.720 1.00 88.75 85 ARG A O 1
ATOM 609 N N . SER A 1 86 ? 8.627 -2.706 -16.354 1.00 89.19 86 SER A N 1
ATOM 610 C CA . SER A 1 86 ? 8.469 -1.326 -16.808 1.00 89.19 86 SER A CA 1
ATOM 611 C C . SER A 1 86 ? 8.118 -0.447 -15.611 1.00 89.19 86 SER A C 1
ATOM 613 O O . SER A 1 86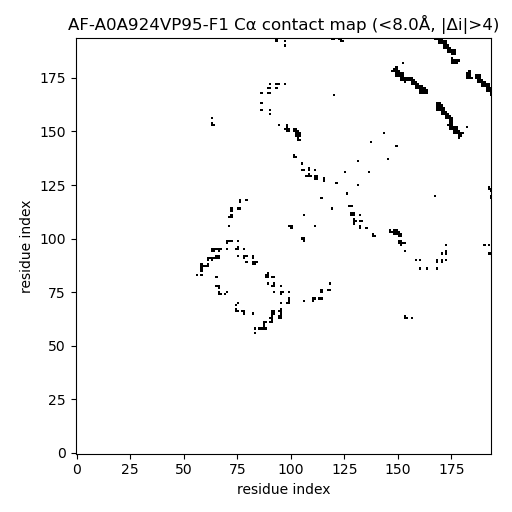 ? 7.730 -0.956 -14.554 1.00 89.19 86 SER A O 1
ATOM 615 N N . SER A 1 87 ? 8.207 0.868 -15.777 1.00 91.44 87 SER A N 1
ATOM 616 C CA . SER A 1 87 ? 7.828 1.802 -14.723 1.00 91.44 87 SER A CA 1
ATOM 617 C C . SER A 1 87 ? 6.329 1.744 -14.409 1.00 91.44 87 SER A C 1
ATOM 619 O O . SER A 1 87 ? 5.967 1.730 -13.234 1.00 91.44 87 SER A O 1
ATOM 621 N N . ASN A 1 88 ? 5.456 1.602 -15.413 1.00 92.25 88 ASN A N 1
ATOM 622 C CA . ASN A 1 88 ? 4.014 1.494 -15.163 1.00 92.25 88 ASN A CA 1
ATOM 623 C C . ASN A 1 88 ? 3.638 0.150 -14.531 1.00 92.25 88 ASN A C 1
ATOM 625 O O . ASN A 1 88 ? 2.783 0.090 -13.648 1.00 92.25 88 ASN A O 1
ATOM 629 N N . GLY A 1 89 ? 4.323 -0.932 -14.908 1.00 92.19 89 GLY A N 1
ATOM 630 C CA . GLY A 1 89 ? 4.177 -2.214 -14.221 1.00 92.19 89 GLY A CA 1
ATOM 631 C C . GLY A 1 89 ? 4.572 -2.130 -12.744 1.00 92.19 89 GLY A C 1
ATOM 632 O O . GLY A 1 89 ? 3.884 -2.694 -11.897 1.00 92.19 89 GLY A O 1
ATOM 633 N N . ALA A 1 90 ? 5.616 -1.369 -12.404 1.00 92.00 90 ALA A N 1
ATOM 634 C CA . ALA A 1 90 ? 5.968 -1.128 -11.007 1.00 92.00 90 ALA A CA 1
ATOM 635 C C . ALA A 1 90 ? 4.880 -0.336 -10.259 1.00 92.00 90 ALA A C 1
ATOM 637 O O . ALA A 1 90 ? 4.566 -0.671 -9.118 1.00 92.00 90 ALA A O 1
ATOM 638 N N . VAL A 1 91 ? 4.245 0.647 -10.909 1.00 94.25 91 VAL A N 1
ATOM 639 C CA . VAL A 1 91 ? 3.099 1.385 -10.344 1.00 94.25 91 VAL A CA 1
ATOM 640 C C . VAL A 1 91 ? 1.909 0.456 -10.068 1.00 94.25 91 VAL A C 1
ATOM 642 O O . VAL A 1 91 ? 1.261 0.588 -9.033 1.00 94.25 91 VAL A O 1
ATOM 645 N N . GLU A 1 92 ? 1.634 -0.525 -10.929 1.00 94.19 92 GLU A N 1
ATOM 646 C CA . GLU A 1 92 ? 0.581 -1.525 -10.687 1.00 94.19 92 GLU A CA 1
ATOM 647 C C . GLU A 1 92 ? 0.864 -2.395 -9.451 1.00 94.19 92 GLU A C 1
ATOM 649 O O . GLU A 1 92 ? -0.031 -2.647 -8.637 1.00 94.19 92 GLU A O 1
ATOM 654 N N . VAL A 1 93 ? 2.117 -2.825 -9.270 1.00 94.25 93 VAL A N 1
ATOM 655 C CA . VAL A 1 93 ? 2.533 -3.586 -8.079 1.00 94.25 93 VAL A CA 1
ATOM 656 C C . VAL A 1 93 ? 2.456 -2.713 -6.830 1.00 94.25 93 VAL A C 1
ATOM 658 O O . VAL A 1 93 ? 1.913 -3.150 -5.815 1.00 94.25 93 VAL A O 1
ATOM 661 N N . ALA A 1 94 ? 2.925 -1.467 -6.916 1.00 94.12 94 ALA A N 1
ATOM 662 C CA . ALA A 1 94 ? 2.817 -0.475 -5.854 1.00 94.12 94 ALA A CA 1
ATOM 663 C C . ALA A 1 94 ? 1.355 -0.257 -5.438 1.00 94.12 94 ALA A C 1
ATOM 665 O O . ALA A 1 94 ? 1.028 -0.321 -4.256 1.00 94.12 94 ALA A O 1
ATOM 666 N N . ALA A 1 95 ? 0.446 -0.092 -6.400 1.00 95.38 95 ALA A N 1
ATOM 667 C CA . ALA A 1 95 ? -0.981 0.054 -6.146 1.00 95.38 95 ALA A CA 1
ATOM 668 C C . ALA A 1 95 ? -1.596 -1.193 -5.486 1.00 95.38 95 ALA A C 1
ATOM 670 O O . ALA A 1 95 ? -2.412 -1.081 -4.566 1.00 95.38 95 ALA A O 1
ATOM 671 N N . ALA A 1 96 ? -1.201 -2.397 -5.910 1.00 95.69 96 ALA A N 1
ATOM 672 C CA . ALA A 1 96 ? -1.629 -3.637 -5.268 1.00 95.69 96 ALA A CA 1
ATOM 673 C C . ALA A 1 96 ? -1.132 -3.734 -3.816 1.00 95.69 96 ALA A C 1
ATOM 675 O O . ALA A 1 96 ? -1.928 -4.022 -2.919 1.00 95.69 96 ALA A O 1
ATOM 676 N N . PHE A 1 97 ? 0.148 -3.434 -3.585 1.00 95.31 97 PHE A N 1
ATOM 677 C CA . PHE A 1 97 ? 0.763 -3.437 -2.263 1.00 95.31 97 PHE A CA 1
ATOM 678 C C . PHE A 1 97 ? 0.101 -2.419 -1.324 1.00 95.31 97 PHE A C 1
ATOM 680 O O . PHE A 1 97 ? -0.315 -2.793 -0.228 1.00 95.31 97 PHE A O 1
ATOM 687 N N . THR A 1 98 ? -0.100 -1.175 -1.773 1.00 94.81 98 THR A N 1
ATOM 688 C CA . THR A 1 98 ? -0.763 -0.111 -1.002 1.00 94.81 98 THR A CA 1
ATOM 689 C C . THR A 1 98 ? -2.142 -0.540 -0.506 1.00 94.81 98 THR A C 1
ATOM 691 O O . THR A 1 98 ? -2.442 -0.413 0.679 1.00 94.81 98 THR A O 1
ATOM 694 N N . ARG A 1 99 ? -2.973 -1.125 -1.379 1.00 95.31 99 ARG A N 1
ATOM 695 C CA . ARG A 1 99 ? -4.321 -1.597 -1.003 1.00 95.31 99 ARG A CA 1
ATOM 696 C C . ARG A 1 99 ? -4.308 -2.757 -0.014 1.00 95.31 99 ARG A C 1
ATOM 698 O O . ARG A 1 99 ? -5.255 -2.913 0.755 1.00 95.31 99 ARG A O 1
ATOM 705 N N . TRP A 1 100 ? -3.286 -3.603 -0.072 1.00 95.75 100 TRP A N 1
ATOM 706 C CA . TRP A 1 100 ? -3.151 -4.739 0.832 1.00 95.75 100 TRP A CA 1
ATOM 707 C C . TRP A 1 100 ? -2.605 -4.338 2.200 1.00 95.75 100 TRP A C 1
ATOM 709 O O . TRP A 1 100 ? -3.043 -4.909 3.199 1.00 95.75 100 TRP A O 1
ATOM 719 N N . ILE A 1 101 ? -1.681 -3.374 2.261 1.00 94.62 101 ILE A N 1
ATOM 720 C CA . ILE A 1 101 ? -1.088 -2.954 3.530 1.00 94.62 101 ILE A CA 1
ATOM 721 C C . ILE A 1 101 ? -1.953 -1.934 4.270 1.00 94.62 101 ILE A C 1
ATOM 723 O O . ILE A 1 101 ? -2.141 -2.068 5.475 1.00 94.62 101 ILE A O 1
ATOM 727 N N . GLN A 1 102 ? -2.532 -0.953 3.569 1.00 94.19 102 GLN A N 1
ATOM 728 C CA . GLN A 1 102 ? -3.386 0.072 4.173 1.00 94.19 102 GLN A CA 1
ATOM 729 C C . GLN A 1 102 ? -4.821 -0.438 4.333 1.00 94.19 102 GLN A C 1
ATOM 731 O O . GLN A 1 102 ? -5.734 -0.108 3.570 1.00 94.19 102 GLN A O 1
ATOM 736 N N . ARG A 1 103 ? -5.015 -1.284 5.339 1.00 94.88 103 ARG A N 1
ATOM 737 C CA . ARG A 1 103 ? -6.321 -1.820 5.714 1.00 94.88 103 ARG A CA 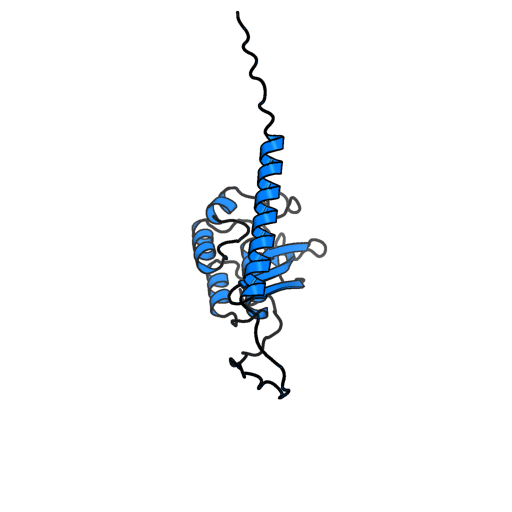1
ATOM 738 C C . ARG A 1 103 ? -6.371 -2.165 7.192 1.00 94.88 103 ARG A C 1
ATOM 740 O O . ARG A 1 103 ? -5.339 -2.389 7.822 1.00 94.88 103 ARG A O 1
ATOM 747 N N . PHE A 1 104 ? -7.589 -2.313 7.686 1.00 94.56 104 PHE A N 1
ATOM 748 C CA . PHE A 1 104 ? -7.877 -3.001 8.929 1.00 94.56 104 PHE A CA 1
ATOM 749 C C . PHE A 1 104 ? -9.000 -4.028 8.700 1.00 94.56 104 PHE A C 1
ATOM 751 O O . PHE A 1 104 ? -9.999 -3.679 8.062 1.00 94.56 104 PHE A O 1
ATOM 758 N N . PRO A 1 105 ? -8.865 -5.277 9.189 1.00 94.38 105 PRO A N 1
ATOM 759 C CA . PRO A 1 105 ? -7.743 -5.823 9.967 1.00 94.38 105 PRO A CA 1
ATOM 760 C C . PRO A 1 105 ? -6.435 -5.937 9.170 1.00 94.38 105 PRO A C 1
ATOM 762 O O . PRO A 1 105 ? -6.455 -6.072 7.944 1.00 94.38 105 PRO A O 1
ATOM 765 N N . TYR A 1 106 ? -5.294 -5.877 9.864 1.00 94.81 106 TYR A N 1
ATOM 766 C CA . TYR A 1 106 ? -3.980 -5.990 9.224 1.00 94.81 106 TYR A CA 1
ATOM 767 C C . TYR A 1 106 ? -3.757 -7.380 8.606 1.00 94.81 106 TYR A C 1
ATOM 769 O O . TYR A 1 106 ? -4.321 -8.369 9.085 1.00 94.81 106 TYR A O 1
ATOM 777 N N . PRO A 1 107 ? -2.912 -7.489 7.561 1.00 95.56 107 PRO A N 1
ATOM 778 C CA . PRO A 1 107 ? -2.427 -8.781 7.085 1.00 95.56 107 PRO A CA 1
ATOM 779 C C . PRO A 1 107 ? -1.818 -9.636 8.204 1.00 95.56 107 PRO A C 1
ATOM 781 O O . PRO A 1 107 ? -1.237 -9.111 9.155 1.00 95.56 107 PRO A O 1
ATOM 784 N N . SER A 1 108 ? -1.908 -10.960 8.063 1.00 95.44 108 SER A N 1
ATOM 785 C CA . SER A 1 108 ? -1.277 -11.882 9.010 1.00 95.44 108 SER A CA 1
ATOM 786 C C . SER A 1 108 ? 0.254 -11.766 8.972 1.00 95.44 108 SER A C 1
ATOM 788 O O . SER A 1 108 ? 0.833 -11.362 7.963 1.00 95.44 108 SER A O 1
ATOM 790 N N . ALA A 1 109 ? 0.936 -12.176 10.046 1.00 94.69 109 ALA A N 1
ATOM 791 C CA . ALA A 1 109 ? 2.402 -12.189 10.079 1.00 94.69 109 ALA A CA 1
ATOM 792 C C . ALA A 1 109 ? 3.010 -13.090 8.983 1.00 94.69 109 ALA A C 1
ATOM 794 O O . ALA A 1 109 ? 4.049 -12.757 8.419 1.00 94.69 109 ALA A O 1
ATOM 795 N N . ALA A 1 110 ? 2.341 -14.199 8.646 1.00 95.12 110 ALA A N 1
ATOM 796 C CA . ALA A 1 110 ? 2.765 -15.093 7.571 1.00 95.12 110 ALA A CA 1
ATOM 797 C C . ALA A 1 110 ? 2.647 -14.424 6.191 1.00 95.12 110 ALA A C 1
ATOM 799 O O . ALA A 1 110 ? 3.589 -14.472 5.401 1.00 95.12 110 ALA A O 1
ATOM 800 N N . ASP A 1 111 ? 1.530 -13.737 5.930 1.00 96.25 111 ASP A N 1
ATOM 801 C CA . ASP A 1 111 ? 1.346 -12.956 4.702 1.00 96.25 111 ASP A CA 1
ATOM 802 C C . ASP A 1 111 ? 2.377 -11.827 4.602 1.00 96.25 111 ASP A C 1
ATOM 804 O O . ASP A 1 111 ? 2.957 -11.593 3.543 1.00 96.25 111 ASP A O 1
ATOM 808 N N . ALA A 1 112 ? 2.625 -11.142 5.720 1.00 95.31 112 ALA A N 1
ATOM 809 C CA . ALA A 1 112 ? 3.611 -10.078 5.813 1.00 95.31 112 ALA A CA 1
ATOM 810 C C . ALA A 1 112 ? 5.024 -10.568 5.490 1.00 95.31 112 ALA A C 1
ATOM 812 O O . ALA A 1 112 ? 5.733 -9.914 4.726 1.00 95.31 112 ALA A O 1
ATOM 813 N N . ALA A 1 113 ? 5.408 -11.735 6.012 1.00 93.94 113 ALA A N 1
ATOM 814 C CA . ALA A 1 113 ? 6.704 -12.341 5.743 1.00 93.94 113 ALA A CA 1
ATOM 815 C C . ALA A 1 113 ? 6.857 -12.672 4.251 1.00 93.94 113 ALA A C 1
ATOM 817 O O . ALA A 1 113 ? 7.842 -12.263 3.635 1.00 93.94 113 ALA A O 1
ATOM 818 N N . ALA A 1 114 ? 5.849 -13.320 3.656 1.00 93.69 114 ALA A N 1
ATOM 819 C CA . ALA A 1 114 ? 5.851 -13.681 2.239 1.00 93.69 114 ALA A CA 1
ATOM 820 C C . ALA A 1 114 ? 5.983 -12.451 1.323 1.00 93.69 114 ALA A C 1
ATOM 822 O O . ALA A 1 114 ? 6.834 -12.423 0.436 1.00 93.69 114 ALA A O 1
ATOM 823 N N . VAL A 1 115 ? 5.194 -11.399 1.567 1.00 93.19 115 VAL A N 1
ATOM 824 C CA . VAL A 1 115 ? 5.258 -10.163 0.769 1.00 93.19 115 VAL A CA 1
ATOM 825 C C . VAL A 1 115 ? 6.583 -9.426 0.980 1.00 93.19 115 VAL A C 1
ATOM 827 O O . VAL A 1 115 ? 7.150 -8.911 0.021 1.00 93.19 115 VAL A O 1
ATOM 830 N N . SER A 1 116 ? 7.112 -9.389 2.207 1.00 91.25 116 SER A N 1
ATOM 831 C CA . SER A 1 116 ? 8.373 -8.692 2.489 1.00 91.25 116 SER A CA 1
ATOM 832 C C . SER A 1 116 ? 9.599 -9.324 1.826 1.00 91.25 116 SER A C 1
ATOM 834 O O . SER A 1 116 ? 10.504 -8.594 1.439 1.00 91.25 116 SER A O 1
ATOM 836 N N . SER A 1 117 ? 9.611 -10.651 1.661 1.00 88.19 117 SER A N 1
ATOM 837 C CA . SER A 1 117 ? 10.691 -11.385 0.987 1.00 88.19 117 SER A CA 1
ATOM 838 C C . SER A 1 117 ? 10.723 -11.108 -0.513 1.00 88.19 117 SER A C 1
ATOM 840 O O . SER A 1 117 ? 11.790 -10.922 -1.097 1.00 88.19 117 SER A O 1
ATOM 842 N N . ASP A 1 118 ? 9.544 -11.088 -1.132 1.00 86.75 118 ASP A N 1
ATOM 843 C CA . ASP A 1 118 ? 9.450 -11.173 -2.585 1.00 86.75 118 ASP A CA 1
ATOM 844 C C . ASP A 1 118 ? 9.185 -9.812 -3.230 1.00 86.75 118 ASP A C 1
ATOM 846 O O . ASP A 1 118 ? 9.667 -9.572 -4.333 1.00 86.75 118 ASP A O 1
ATOM 850 N N . VAL A 1 119 ? 8.442 -8.918 -2.567 1.00 86.12 119 VAL A N 1
ATOM 851 C CA . VAL A 1 119 ? 7.915 -7.681 -3.174 1.00 86.12 119 VAL A CA 1
ATOM 852 C C . VAL A 1 119 ? 8.670 -6.433 -2.725 1.00 86.12 119 VAL A C 1
ATOM 854 O O . VAL A 1 119 ? 8.866 -5.530 -3.533 1.00 86.12 119 VAL A O 1
ATOM 857 N N . LEU A 1 120 ? 9.072 -6.352 -1.453 1.00 83.69 120 LEU A N 1
ATOM 858 C CA . LEU A 1 120 ? 9.674 -5.138 -0.901 1.00 83.69 120 LEU A CA 1
ATOM 859 C C . LEU A 1 120 ? 11.156 -5.006 -1.252 1.00 83.69 120 LEU A C 1
ATOM 861 O O . LEU A 1 120 ? 11.939 -5.944 -1.111 1.00 83.69 120 LEU A O 1
ATOM 865 N N . ALA A 1 121 ? 11.574 -3.794 -1.623 1.00 81.50 121 ALA A N 1
ATOM 866 C CA . ALA A 1 121 ? 12.988 -3.487 -1.757 1.00 81.50 121 ALA A CA 1
ATOM 867 C C . ALA A 1 121 ? 13.703 -3.510 -0.392 1.00 81.50 121 ALA A C 1
ATOM 869 O O . ALA A 1 121 ? 13.146 -3.153 0.647 1.00 81.50 121 ALA A O 1
ATOM 870 N N . SER A 1 122 ? 15.006 -3.810 -0.402 1.00 77.44 122 SER A N 1
ATOM 871 C CA . SER A 1 122 ? 15.851 -3.842 0.807 1.00 77.44 122 SER A CA 1
ATOM 872 C C . SER A 1 122 ? 15.952 -2.511 1.567 1.00 77.44 122 SER A C 1
ATOM 874 O O . SER A 1 122 ? 16.413 -2.486 2.705 1.00 77.44 122 SER A O 1
ATOM 876 N N . LYS A 1 123 ? 15.536 -1.401 0.946 1.00 75.62 123 LYS A N 1
ATOM 877 C CA . LYS A 1 123 ? 15.443 -0.063 1.551 1.00 75.62 123 LYS A CA 1
ATOM 878 C C . LYS A 1 123 ? 13.994 0.438 1.627 1.00 75.62 123 LYS A C 1
ATOM 880 O O . LYS A 1 123 ? 13.746 1.620 1.415 1.00 75.62 123 LYS A O 1
ATOM 885 N N . SER A 1 124 ? 13.052 -0.464 1.887 1.00 80.06 124 SER A N 1
ATOM 886 C CA . SER A 1 124 ? 11.660 -0.119 2.180 1.00 80.06 124 SER A CA 1
ATOM 887 C C . SER A 1 124 ? 11.537 0.675 3.494 1.00 80.06 124 SER A C 1
ATOM 889 O O . SER A 1 124 ? 12.487 0.790 4.271 1.00 80.06 124 SER A O 1
ATOM 891 N N . PHE A 1 125 ? 10.346 1.216 3.760 1.00 80.44 125 PHE A N 1
ATOM 892 C CA . PHE A 1 125 ? 10.004 1.951 4.985 1.00 80.44 125 PHE A CA 1
ATOM 893 C C . PHE A 1 125 ? 10.183 1.118 6.266 1.00 80.44 125 PHE A C 1
ATOM 895 O O . PHE A 1 125 ? 10.302 1.670 7.357 1.00 80.44 125 PHE A O 1
ATOM 902 N N . THR A 1 126 ? 10.202 -0.209 6.136 1.00 86.31 126 THR A N 1
ATOM 903 C CA . THR A 1 126 ? 10.543 -1.144 7.204 1.00 86.31 126 THR A CA 1
ATOM 904 C C . THR A 1 126 ? 11.437 -2.252 6.659 1.00 86.31 126 THR A C 1
ATOM 906 O O . THR A 1 126 ? 11.248 -2.721 5.537 1.00 86.31 126 THR A O 1
ATOM 909 N N . SER A 1 127 ? 12.399 -2.688 7.470 1.00 85.06 127 SER A N 1
ATOM 910 C CA . SER A 1 127 ? 13.196 -3.892 7.214 1.00 85.06 127 SER A CA 1
ATOM 911 C C . SER A 1 127 ? 12.532 -5.170 7.739 1.00 85.06 127 SER A C 1
ATOM 913 O O . SER A 1 127 ? 13.001 -6.260 7.433 1.00 85.06 127 SER A O 1
ATOM 915 N N . ASP A 1 128 ? 11.474 -5.042 8.544 1.00 90.38 128 ASP A N 1
ATOM 916 C CA . ASP A 1 128 ? 10.728 -6.153 9.136 1.00 90.38 128 ASP A CA 1
ATOM 917 C C . ASP A 1 128 ? 9.233 -5.809 9.128 1.00 90.38 128 ASP A C 1
ATOM 919 O O . ASP A 1 128 ? 8.700 -5.123 10.009 1.00 90.38 128 ASP A O 1
ATOM 923 N N . LEU A 1 129 ? 8.559 -6.214 8.053 1.00 92.00 129 LEU A N 1
ATOM 924 C CA . LEU A 1 129 ? 7.139 -5.944 7.873 1.00 92.00 129 LEU A CA 1
ATOM 925 C C . LEU A 1 129 ? 6.248 -6.709 8.873 1.00 92.00 129 LEU A C 1
ATOM 927 O O . LEU A 1 129 ? 5.328 -6.085 9.408 1.00 92.00 129 LEU A O 1
ATOM 931 N N . PRO A 1 130 ? 6.488 -8.005 9.169 1.00 94.50 130 PRO A N 1
ATOM 932 C CA . PRO A 1 130 ? 5.760 -8.704 10.228 1.00 94.50 130 PRO A CA 1
ATOM 933 C C . PRO A 1 130 ? 5.829 -7.986 11.576 1.00 94.50 130 PRO A C 1
ATOM 935 O O . PRO A 1 130 ? 4.791 -7.763 12.202 1.00 94.50 130 PRO A O 1
ATOM 938 N N . MET A 1 131 ? 7.028 -7.577 12.004 1.00 93.88 131 MET A N 1
ATOM 939 C CA . MET A 1 131 ? 7.205 -6.850 13.260 1.00 93.88 131 MET A CA 1
ATOM 940 C C . MET A 1 131 ? 6.466 -5.513 13.224 1.00 93.88 131 MET A C 1
ATOM 942 O O . MET A 1 131 ? 5.734 -5.200 14.164 1.00 93.88 131 MET A O 1
ATOM 946 N N . TYR A 1 132 ? 6.586 -4.765 12.124 1.00 92.81 132 TYR A N 1
ATOM 947 C CA . TYR A 1 132 ? 5.888 -3.494 11.943 1.00 92.81 132 TYR A CA 1
ATOM 948 C C . TYR A 1 132 ? 4.368 -3.635 12.101 1.00 92.81 132 TYR A C 1
ATOM 950 O O . TYR A 1 132 ? 3.774 -2.880 12.861 1.00 92.81 132 TYR A O 1
ATOM 958 N N . LEU A 1 133 ? 3.737 -4.620 11.452 1.00 93.56 133 LEU A N 1
ATOM 959 C CA . LEU A 1 133 ? 2.287 -4.829 11.554 1.00 93.56 133 LEU A CA 1
ATOM 960 C C . LEU A 1 133 ? 1.857 -5.375 12.923 1.00 93.56 133 LEU A C 1
ATOM 962 O O . LEU A 1 133 ? 0.776 -5.032 13.401 1.00 93.56 133 LEU A O 1
ATOM 966 N N . SER A 1 134 ? 2.699 -6.178 13.586 1.00 92.88 134 SER A N 1
ATOM 967 C CA . SER A 1 134 ? 2.418 -6.694 14.936 1.00 92.88 134 SER A CA 1
ATOM 968 C C . SER A 1 134 ? 2.334 -5.594 15.999 1.00 92.88 134 SER A C 1
ATOM 970 O O . SER A 1 134 ? 1.630 -5.754 16.994 1.00 92.88 134 SER A O 1
ATOM 972 N N . ALA A 1 135 ? 2.988 -4.451 15.760 1.00 93.12 135 ALA A N 1
ATOM 973 C CA . ALA A 1 135 ? 2.884 -3.265 16.605 1.00 93.12 135 ALA A CA 1
ATOM 974 C C . ALA A 1 135 ? 1.536 -2.529 16.453 1.00 93.12 135 ALA A C 1
ATOM 976 O O . ALA A 1 135 ? 1.333 -1.507 17.105 1.00 93.12 135 ALA A O 1
ATOM 977 N N . ALA A 1 136 ? 0.635 -3.033 15.598 1.00 89.19 136 ALA A N 1
ATOM 978 C CA . ALA A 1 136 ? -0.668 -2.454 15.282 1.00 89.19 136 ALA A CA 1
ATOM 979 C C . ALA A 1 136 ? -0.596 -0.940 14.976 1.00 89.19 136 ALA A C 1
ATOM 981 O O . ALA A 1 136 ? -1.293 -0.147 15.615 1.00 89.19 136 ALA A O 1
ATOM 982 N N . PRO A 1 137 ? 0.260 -0.515 14.024 1.00 90.06 137 PRO A N 1
ATOM 983 C CA . PRO A 1 137 ? 0.459 0.896 13.726 1.00 90.06 137 PRO A CA 1
ATOM 984 C C . PRO A 1 137 ? -0.819 1.475 13.135 1.00 90.06 137 PRO A C 1
ATOM 986 O O . PRO A 1 137 ? -1.416 0.866 12.251 1.00 90.06 137 PRO A O 1
ATOM 989 N N . ASP A 1 138 ? -1.233 2.665 13.556 1.00 90.44 138 ASP A N 1
ATOM 990 C CA . ASP A 1 138 ? -2.401 3.310 12.960 1.00 90.44 138 ASP A CA 1
ATOM 991 C C . ASP A 1 138 ? -2.101 3.787 11.527 1.00 90.44 138 ASP A C 1
ATOM 993 O O . ASP A 1 138 ? -1.662 4.912 11.293 1.00 90.44 138 ASP A O 1
ATOM 997 N N . LEU A 1 139 ? -2.359 2.909 10.554 1.00 91.38 139 LEU A N 1
ATOM 998 C CA . LEU A 1 139 ? -2.173 3.187 9.128 1.00 91.38 139 LEU A CA 1
ATOM 999 C C . LEU A 1 139 ? -3.231 4.139 8.556 1.00 91.38 139 LEU A C 1
ATOM 1001 O O . LEU A 1 139 ? -3.075 4.598 7.424 1.00 91.38 139 LEU A O 1
ATOM 1005 N N . SER A 1 140 ? -4.284 4.449 9.322 1.00 92.69 140 SER A N 1
ATOM 1006 C CA . SER A 1 140 ? -5.249 5.488 8.962 1.00 92.69 140 SER A CA 1
ATOM 1007 C C . SER A 1 140 ? -4.781 6.880 9.391 1.00 92.69 140 SER A C 1
ATOM 1009 O O . SER A 1 140 ? -5.330 7.869 8.915 1.00 92.69 140 SER A O 1
ATOM 1011 N N . GLY A 1 141 ? -3.781 6.976 10.277 1.00 90.50 141 GLY A N 1
ATOM 1012 C CA . GLY A 1 141 ? -3.308 8.248 10.827 1.00 90.50 141 GLY A CA 1
ATOM 1013 C C . GLY A 1 141 ? -4.363 8.974 11.669 1.00 90.50 141 GLY A C 1
ATOM 1014 O O . GLY A 1 141 ? -4.432 10.199 11.636 1.00 90.50 141 GLY A O 1
ATOM 1015 N N . GLY A 1 142 ? -5.218 8.232 12.375 1.00 92.31 142 GLY A N 1
ATOM 1016 C CA . GLY A 1 142 ? -6.302 8.746 13.211 1.00 92.31 142 GLY A CA 1
ATOM 1017 C C . GLY A 1 142 ? -7.570 9.126 12.448 1.00 92.31 142 GLY A C 1
ATOM 1018 O O . GLY A 1 142 ?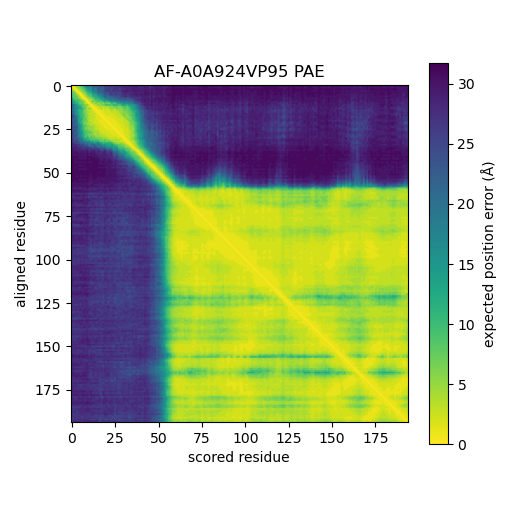 -8.518 9.619 13.056 1.00 92.31 142 GLY A O 1
ATOM 1019 N N . ILE A 1 143 ? -7.605 8.916 11.128 1.00 93.38 143 ILE A N 1
ATOM 1020 C CA . ILE A 1 143 ? -8.759 9.251 10.281 1.00 93.38 143 ILE A CA 1
ATOM 1021 C C . ILE A 1 143 ? -9.927 8.299 10.547 1.00 93.38 143 ILE A C 1
ATOM 1023 O O . ILE A 1 143 ? -11.083 8.721 10.549 1.00 93.38 143 ILE A O 1
ATOM 1027 N N . VAL A 1 144 ? -9.631 7.014 10.748 1.00 93.88 144 VAL A N 1
ATOM 1028 C CA . VAL A 1 144 ? -10.638 5.979 10.981 1.00 93.88 144 VAL A CA 1
ATOM 1029 C C . VAL A 1 144 ? -10.603 5.586 12.460 1.00 93.88 144 VAL A C 1
ATOM 1031 O O . VAL A 1 144 ? -9.515 5.334 12.981 1.00 93.88 144 VAL A O 1
ATOM 1034 N N . PRO A 1 145 ? -11.753 5.502 13.160 1.00 93.44 145 PRO A N 1
ATOM 1035 C CA . PRO A 1 145 ? -11.766 5.090 14.559 1.00 93.44 145 PRO A CA 1
ATOM 1036 C C . PRO A 1 145 ? -11.100 3.725 14.754 1.00 93.44 145 PRO A C 1
ATOM 1038 O O . PRO A 1 145 ? -11.308 2.798 13.964 1.00 93.44 145 PRO A O 1
ATOM 1041 N N . GLN A 1 146 ? -10.319 3.592 15.827 1.00 91.94 146 GLN A N 1
ATOM 1042 C CA . GLN A 1 146 ? -9.566 2.375 16.118 1.00 91.94 146 GLN A CA 1
ATOM 1043 C C . GLN A 1 146 ? -10.475 1.136 16.128 1.00 91.94 146 GLN A C 1
ATOM 1045 O O . GLN A 1 146 ? -11.540 1.135 16.742 1.00 91.94 146 GLN A O 1
ATOM 1050 N N . GLY A 1 147 ? -10.036 0.068 15.458 1.00 91.06 147 GLY A N 1
ATOM 1051 C CA . GLY A 1 147 ? -10.779 -1.192 15.371 1.00 91.06 147 GLY A CA 1
ATOM 1052 C C . GLY A 1 147 ? -11.873 -1.226 14.299 1.00 91.06 147 GLY A C 1
ATOM 1053 O O . GLY A 1 147 ? -12.473 -2.278 14.093 1.00 91.06 147 GLY A O 1
ATOM 1054 N N . THR A 1 148 ? -12.123 -0.121 13.594 1.00 94.75 148 THR A N 1
ATOM 1055 C CA . THR A 1 148 ? -13.083 -0.095 12.482 1.00 94.75 148 THR A CA 1
ATOM 1056 C C . THR A 1 148 ? -12.467 -0.745 11.251 1.00 94.75 148 THR A C 1
ATOM 1058 O O . THR A 1 148 ? -11.334 -0.435 10.876 1.00 94.75 148 THR A O 1
ATOM 1061 N N . ASN A 1 149 ? -13.217 -1.627 10.594 1.00 95.56 149 ASN A N 1
ATOM 1062 C CA . ASN A 1 149 ? -12.778 -2.233 9.343 1.00 95.56 149 ASN A CA 1
ATOM 1063 C C . ASN A 1 149 ? -12.731 -1.184 8.232 1.00 95.56 149 ASN A C 1
ATOM 1065 O O . ASN A 1 149 ? -13.700 -0.467 7.991 1.00 95.56 149 ASN A O 1
ATOM 1069 N N . TYR A 1 150 ? -11.612 -1.133 7.520 1.00 96.69 150 TYR A N 1
ATOM 1070 C CA . TYR A 1 150 ? -11.458 -0.266 6.361 1.00 96.69 150 TYR A CA 1
ATOM 1071 C C . TYR A 1 150 ? -10.444 -0.848 5.384 1.00 96.69 150 TYR A C 1
ATOM 1073 O O . TYR A 1 150 ? -9.605 -1.680 5.734 1.00 96.69 150 TYR A O 1
ATOM 1081 N N . TYR A 1 151 ? -10.474 -0.366 4.149 1.00 96.19 151 TYR A N 1
ATOM 1082 C CA . TYR A 1 151 ? -9.421 -0.638 3.179 1.00 96.19 151 TYR A CA 1
ATOM 1083 C C . TYR A 1 151 ? -9.256 0.514 2.196 1.00 96.19 151 TYR A C 1
ATOM 1085 O O . TYR A 1 151 ? -10.130 1.370 2.067 1.00 96.19 151 TYR A O 1
ATOM 1093 N N . MET A 1 152 ? -8.142 0.517 1.467 1.00 95.44 152 MET A N 1
ATOM 1094 C CA . MET A 1 152 ? -7.913 1.486 0.398 1.00 95.44 152 MET A CA 1
ATOM 1095 C C . MET A 1 152 ? -8.436 0.998 -0.959 1.00 95.44 152 MET A C 1
ATOM 1097 O O . MET A 1 152 ? -8.297 -0.173 -1.336 1.00 95.44 152 MET A O 1
ATOM 1101 N N . SER A 1 153 ? -9.023 1.925 -1.713 1.00 94.81 153 SER A N 1
ATOM 1102 C CA . SER A 1 153 ? -9.451 1.755 -3.100 1.00 94.81 153 SER A CA 1
ATOM 1103 C C . SER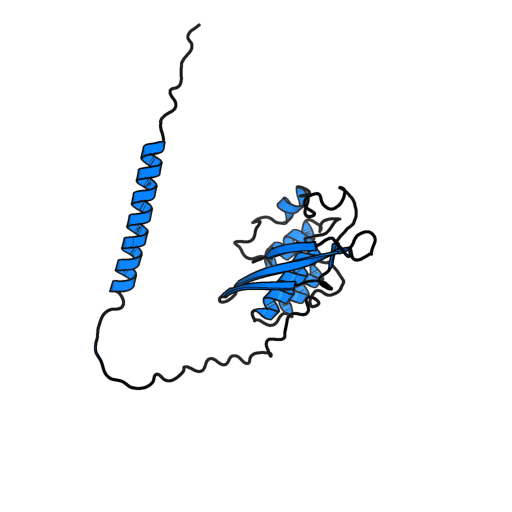 A 1 153 ? -8.622 2.634 -4.030 1.00 94.81 153 SER A C 1
ATOM 1105 O O . SER A 1 153 ? -8.400 3.813 -3.755 1.00 94.81 153 SER A O 1
ATOM 1107 N N . THR A 1 154 ? -8.209 2.066 -5.159 1.00 94.12 154 THR A N 1
ATOM 1108 C CA . THR A 1 154 ? -7.530 2.770 -6.256 1.00 94.12 154 THR A CA 1
ATOM 1109 C C . THR A 1 154 ? -8.504 3.336 -7.291 1.00 94.12 154 THR A C 1
ATOM 1111 O O . THR A 1 154 ? -8.058 4.001 -8.213 1.00 94.12 154 THR A O 1
ATOM 1114 N N . ILE A 1 155 ? -9.823 3.141 -7.137 1.00 90.38 155 ILE A N 1
ATOM 1115 C CA . ILE A 1 155 ? -10.837 3.681 -8.067 1.00 90.38 155 ILE A CA 1
ATOM 1116 C C . ILE A 1 155 ? -10.744 5.213 -8.204 1.00 90.38 155 ILE A C 1
ATOM 1118 O O . ILE A 1 155 ? -10.685 5.688 -9.334 1.00 90.38 155 ILE A O 1
ATOM 1122 N N . PRO A 1 156 ? -10.698 6.009 -7.112 1.00 86.00 156 PRO A N 1
ATOM 1123 C CA . PRO A 1 156 ? -10.439 7.448 -7.208 1.00 86.00 156 PRO A CA 1
ATOM 1124 C C . PRO A 1 156 ? -8.933 7.765 -7.169 1.00 86.00 156 PRO A C 1
ATOM 1126 O O . PRO A 1 156 ? -8.551 8.893 -6.858 1.00 86.00 156 PRO A O 1
ATOM 1129 N N . GLY A 1 157 ? -8.085 6.748 -7.329 1.00 83.38 157 GLY A N 1
ATOM 1130 C CA . GLY A 1 157 ? -6.661 6.838 -7.077 1.00 83.38 157 GLY A CA 1
ATOM 1131 C C . GLY A 1 157 ? -5.933 7.626 -8.154 1.00 83.38 157 GLY A C 1
ATOM 1132 O O . GLY A 1 157 ? -6.338 7.673 -9.311 1.00 83.38 157 GLY A O 1
ATOM 1133 N N . VAL A 1 158 ? -4.825 8.226 -7.748 1.00 93.75 158 VAL A N 1
ATOM 1134 C CA . VAL A 1 158 ? -3.844 8.841 -8.643 1.00 93.75 158 VAL A CA 1
ATOM 1135 C C . VAL A 1 158 ? -2.500 8.202 -8.361 1.00 93.75 158 VAL A C 1
ATOM 1137 O O . VAL A 1 158 ? -2.290 7.630 -7.292 1.00 93.75 158 VAL A O 1
ATOM 1140 N N . TRP A 1 159 ? -1.576 8.298 -9.299 1.00 95.00 159 TRP A N 1
ATOM 1141 C CA . TRP A 1 159 ? -0.231 7.796 -9.098 1.00 95.00 159 TRP A CA 1
ATOM 1142 C C . TRP A 1 159 ? 0.782 8.821 -9.594 1.00 95.00 159 TRP A C 1
ATOM 1144 O O . TRP A 1 159 ? 0.508 9.612 -10.496 1.00 95.00 159 TRP A O 1
ATOM 1154 N N . HIS A 1 160 ? 1.951 8.816 -8.969 1.00 94.50 160 HIS A N 1
ATOM 1155 C CA . HIS A 1 160 ? 3.094 9.601 -9.398 1.00 94.50 160 HIS A CA 1
ATOM 1156 C C . HIS A 1 160 ? 4.348 8.739 -9.309 1.00 94.50 160 HIS A C 1
ATOM 1158 O O . HIS A 1 160 ? 4.654 8.182 -8.255 1.00 94.50 160 HIS A O 1
ATOM 1164 N N . LEU A 1 161 ? 5.058 8.601 -10.425 1.00 92.81 161 LEU A N 1
ATOM 1165 C CA . LEU A 1 161 ? 6.345 7.923 -10.457 1.00 92.81 161 LEU A CA 1
ATOM 1166 C C . LEU A 1 161 ? 7.436 8.922 -10.060 1.00 92.81 161 LEU A C 1
ATOM 1168 O O . LEU A 1 161 ? 7.790 9.797 -10.844 1.00 92.81 161 LEU A O 1
ATOM 1172 N N . GLU A 1 162 ? 7.974 8.764 -8.855 1.00 92.75 162 GLU A N 1
ATOM 1173 C CA . GLU A 1 162 ? 9.031 9.623 -8.308 1.00 92.75 162 GLU A CA 1
ATOM 1174 C C . GLU A 1 162 ? 10.377 9.334 -8.988 1.00 92.75 162 GLU A C 1
ATOM 1176 O O . GLU A 1 162 ? 11.159 10.232 -9.293 1.00 92.75 162 GLU A O 1
ATOM 1181 N N . SER A 1 163 ? 10.676 8.050 -9.216 1.00 91.00 163 SER A N 1
ATOM 1182 C CA . SER A 1 163 ? 11.867 7.616 -9.950 1.00 91.00 163 SER A CA 1
ATOM 1183 C C . SER A 1 163 ? 11.736 6.175 -10.438 1.00 91.00 163 SER A C 1
ATOM 1185 O O . SER A 1 163 ? 10.980 5.382 -9.883 1.00 91.00 163 SER A O 1
ATOM 1187 N N . SER A 1 164 ? 12.504 5.817 -11.467 1.00 87.75 164 SER A N 1
ATOM 1188 C CA . SER A 1 164 ? 12.633 4.440 -11.945 1.00 87.75 164 SER A CA 1
ATOM 1189 C C . SER A 1 164 ? 14.043 4.219 -12.479 1.00 87.75 164 SER A C 1
ATOM 1191 O O . SER A 1 164 ? 14.488 4.935 -13.375 1.00 87.75 164 SER A O 1
ATOM 1193 N N . ALA A 1 165 ? 14.755 3.235 -11.935 1.00 85.19 165 ALA A N 1
ATOM 1194 C CA . ALA A 1 165 ? 16.107 2.889 -12.350 1.00 85.19 165 ALA A CA 1
ATOM 1195 C C . ALA A 1 165 ? 16.364 1.390 -12.162 1.00 85.19 165 ALA A C 1
ATOM 1197 O O . ALA A 1 165 ? 16.343 0.879 -11.043 1.00 85.19 165 ALA A O 1
ATOM 1198 N N . GLY A 1 166 ? 16.662 0.696 -13.263 1.00 82.31 166 GLY A N 1
ATOM 1199 C CA . GLY A 1 166 ? 16.956 -0.736 -13.241 1.00 82.31 166 GLY A CA 1
ATOM 1200 C C . GLY A 1 166 ? 15.782 -1.552 -12.702 1.00 82.31 166 GLY A C 1
ATOM 1201 O O . GLY A 1 166 ? 14.708 -1.565 -13.294 1.00 82.31 166 GLY A O 1
ATOM 1202 N N . ASP A 1 167 ? 16.006 -2.237 -11.585 1.00 77.44 167 ASP A N 1
ATOM 1203 C CA . ASP A 1 167 ? 15.043 -3.093 -10.891 1.00 77.44 167 ASP A CA 1
ATOM 1204 C C . ASP A 1 167 ? 14.263 -2.373 -9.779 1.00 77.44 167 ASP A C 1
ATOM 1206 O O . ASP A 1 167 ? 13.564 -3.023 -9.004 1.00 77.44 167 ASP A O 1
ATOM 1210 N N . LYS A 1 168 ? 14.376 -1.043 -9.693 1.00 82.38 168 LYS A N 1
ATOM 1211 C CA . LYS A 1 168 ? 13.756 -0.229 -8.644 1.00 82.38 168 LYS A CA 1
ATOM 1212 C C . LYS A 1 168 ? 12.888 0.863 -9.232 1.00 82.38 168 LYS A C 1
ATOM 1214 O O . LYS A 1 168 ? 13.282 1.542 -10.181 1.00 82.38 168 LYS A O 1
ATOM 1219 N N . ALA A 1 169 ? 11.750 1.084 -8.596 1.00 88.25 169 ALA A N 1
ATOM 1220 C CA . ALA A 1 169 ? 10.897 2.226 -8.852 1.00 88.25 169 ALA A CA 1
ATOM 1221 C C . ALA A 1 169 ? 10.415 2.785 -7.521 1.00 88.25 169 ALA A C 1
ATOM 1223 O O . ALA A 1 169 ? 10.178 2.037 -6.581 1.00 88.25 169 ALA A O 1
ATOM 1224 N N . VAL A 1 170 ? 10.270 4.100 -7.455 1.00 90.94 170 VAL A N 1
ATOM 1225 C CA . VAL A 1 170 ? 9.648 4.780 -6.326 1.00 90.94 170 VAL A CA 1
ATOM 1226 C C . VAL A 1 170 ? 8.361 5.393 -6.846 1.00 90.94 170 VAL A C 1
ATOM 1228 O O . VAL A 1 170 ? 8.396 6.172 -7.800 1.00 90.94 170 VAL A O 1
ATOM 1231 N N . ALA A 1 171 ? 7.233 5.021 -6.252 1.00 93.12 171 ALA A N 1
ATOM 1232 C CA . ALA A 1 171 ? 5.921 5.478 -6.686 1.00 93.12 171 ALA A CA 1
ATOM 1233 C C . ALA A 1 171 ? 5.091 5.950 -5.496 1.00 93.12 171 ALA A C 1
ATOM 1235 O O . ALA A 1 171 ? 4.999 5.268 -4.475 1.00 93.12 171 ALA A O 1
ATOM 1236 N N . SER A 1 172 ? 4.459 7.104 -5.659 1.00 95.19 172 SER A N 1
ATOM 1237 C CA . SER A 1 172 ? 3.453 7.636 -4.750 1.00 95.19 172 SER A CA 1
ATOM 1238 C C . SER A 1 172 ? 2.070 7.241 -5.258 1.00 95.19 172 SER A C 1
ATOM 1240 O O . SER A 1 172 ? 1.716 7.533 -6.400 1.00 95.19 172 SER A O 1
ATOM 1242 N N . ILE A 1 173 ? 1.296 6.549 -4.423 1.00 96.19 173 ILE A N 1
ATOM 1243 C CA . ILE A 1 173 ? -0.027 6.020 -4.765 1.00 96.19 173 ILE A CA 1
ATOM 1244 C C . ILE A 1 173 ? -1.080 6.710 -3.907 1.00 96.19 173 ILE A C 1
ATOM 1246 O O . ILE A 1 173 ? -1.150 6.480 -2.700 1.00 96.19 173 ILE A O 1
ATOM 1250 N N . GLY A 1 174 ? -1.931 7.502 -4.553 1.00 96.12 174 GLY A N 1
ATOM 1251 C CA . GLY A 1 174 ? -3.140 8.071 -3.977 1.00 96.12 174 GLY A CA 1
ATOM 1252 C C . GLY A 1 174 ? -4.293 7.067 -3.991 1.00 96.12 174 GLY A C 1
ATOM 1253 O O . GLY A 1 174 ? -4.522 6.373 -4.980 1.00 96.12 174 GLY A O 1
ATOM 1254 N N . THR A 1 175 ? -5.046 7.002 -2.899 1.00 96.19 175 THR A N 1
ATOM 1255 C CA . THR A 1 175 ? -6.179 6.089 -2.714 1.00 96.19 175 THR A CA 1
ATOM 1256 C C . THR A 1 175 ? -7.345 6.768 -1.993 1.00 96.19 175 THR A C 1
ATOM 1258 O O . THR A 1 175 ? -7.199 7.823 -1.373 1.00 96.19 175 THR A O 1
ATOM 1261 N N . GLY A 1 176 ? -8.533 6.170 -2.092 1.00 96.19 176 GLY A N 1
ATOM 1262 C CA . GLY A 1 176 ? -9.708 6.540 -1.304 1.00 96.19 176 GLY A CA 1
ATOM 1263 C C . GLY A 1 176 ? -10.009 5.507 -0.225 1.00 96.19 176 GLY A C 1
ATOM 1264 O O . GLY A 1 176 ? -9.838 4.308 -0.452 1.00 96.19 176 GLY A O 1
ATOM 1265 N N . PHE A 1 177 ? -10.497 5.966 0.925 1.00 96.50 177 PHE A N 1
ATOM 1266 C CA . PHE A 1 177 ? -10.949 5.074 1.991 1.00 96.50 177 PHE A CA 1
ATOM 1267 C C . PHE A 1 177 ? -12.258 4.397 1.609 1.00 96.50 177 PHE A C 1
ATOM 1269 O O . PHE A 1 177 ? -13.185 5.057 1.141 1.00 96.50 177 PHE A O 1
ATOM 1276 N N . VAL A 1 178 ? -12.352 3.100 1.877 1.00 96.81 178 VAL A N 1
ATOM 1277 C CA . VAL A 1 178 ? -13.620 2.385 1.945 1.00 96.81 178 VAL A CA 1
ATOM 1278 C C . VAL A 1 178 ? -13.858 1.960 3.381 1.00 96.81 178 VAL A C 1
ATOM 1280 O O . VAL A 1 178 ? -13.023 1.268 3.966 1.00 96.81 178 VAL A O 1
ATOM 1283 N N . ILE A 1 179 ? -14.982 2.399 3.933 1.00 96.06 179 ILE A N 1
ATOM 1284 C CA . ILE A 1 179 ? -15.402 2.163 5.316 1.00 96.06 179 ILE A CA 1
ATOM 1285 C C . ILE A 1 179 ? -16.823 1.615 5.236 1.00 96.06 179 ILE A C 1
ATOM 1287 O O . ILE A 1 179 ? -17.620 2.113 4.445 1.00 96.06 179 ILE A O 1
ATOM 1291 N N . ASP A 1 180 ? -17.106 0.534 5.962 1.00 92.06 180 ASP A N 1
ATOM 1292 C CA . ASP A 1 180 ? -18.407 -0.155 5.923 1.00 92.06 180 ASP A CA 1
ATOM 1293 C C . ASP A 1 180 ? -18.868 -0.555 4.504 1.00 92.06 180 ASP A C 1
ATOM 1295 O O . ASP A 1 180 ? -20.053 -0.655 4.205 1.00 92.06 180 ASP A O 1
ATOM 1299 N N . GLY A 1 181 ? -17.906 -0.810 3.609 1.00 92.00 181 GLY A N 1
ATOM 1300 C CA . GLY A 1 181 ? -18.162 -1.184 2.214 1.00 92.00 181 GLY A CA 1
ATOM 1301 C C . GLY A 1 181 ? -18.413 -0.006 1.267 1.00 92.00 181 GLY A C 1
ATOM 1302 O O . GLY A 1 181 ? -18.468 -0.216 0.056 1.00 92.00 181 GLY A O 1
ATOM 1303 N N . GLU A 1 182 ? -18.479 1.227 1.773 1.00 95.81 182 GLU A N 1
ATOM 1304 C CA . GLU A 1 182 ? -18.714 2.425 0.968 1.00 95.81 182 GLU A CA 1
ATOM 1305 C C . GLU A 1 182 ? -17.439 3.235 0.725 1.00 95.81 182 GLU A C 1
ATOM 1307 O O . GLU A 1 182 ? -16.662 3.527 1.637 1.00 95.81 182 GLU A O 1
ATOM 1312 N N . LEU A 1 183 ? -17.223 3.631 -0.533 1.00 96.19 183 LEU A N 1
ATOM 1313 C CA . LEU A 1 183 ? -16.131 4.527 -0.894 1.00 96.19 183 LEU A CA 1
ATOM 1314 C C . LEU A 1 183 ? -16.424 5.935 -0.377 1.00 96.19 183 LEU A C 1
ATOM 1316 O O . LEU A 1 183 ? -17.355 6.596 -0.832 1.00 96.19 183 LEU A O 1
ATOM 1320 N N . SER A 1 184 ? -15.572 6.422 0.521 1.00 94.75 184 SER A N 1
ATOM 1321 C CA . SER A 1 184 ? -15.662 7.783 1.032 1.00 94.75 184 SER A CA 1
ATOM 1322 C C . SER A 1 184 ? -15.497 8.796 -0.100 1.00 94.75 184 SER A C 1
ATOM 1324 O O . SER A 1 184 ? -14.577 8.712 -0.918 1.00 94.75 184 SER A O 1
ATOM 1326 N N . THR A 1 185 ? -16.353 9.813 -0.129 1.00 93.44 185 THR A N 1
ATOM 1327 C CA . THR A 1 185 ? -16.255 10.911 -1.098 1.00 93.44 185 THR A CA 1
ATOM 1328 C C . THR A 1 185 ? -15.194 11.940 -0.710 1.00 93.44 185 THR A C 1
ATOM 1330 O O . THR A 1 185 ? -14.668 12.613 -1.594 1.00 93.44 185 THR A O 1
ATOM 1333 N N . THR A 1 186 ? -14.823 12.016 0.572 1.00 94.00 186 THR A N 1
ATOM 1334 C CA . THR A 1 186 ? -13.962 13.071 1.133 1.00 94.00 186 THR A CA 1
ATOM 1335 C C . THR A 1 186 ? -12.618 12.569 1.650 1.00 94.00 186 THR A C 1
ATOM 1337 O O . THR A 1 186 ? -11.645 13.318 1.625 1.00 94.00 186 THR A O 1
ATOM 1340 N N . LEU A 1 187 ? -12.526 11.314 2.098 1.00 95.25 187 LEU A N 1
ATOM 1341 C CA . LEU A 1 187 ? -11.305 10.783 2.700 1.00 95.25 187 LEU A CA 1
ATOM 1342 C C . LEU A 1 187 ? -10.378 10.184 1.641 1.00 95.25 187 LEU A C 1
ATOM 1344 O O . LEU A 1 187 ? -10.774 9.334 0.833 1.00 95.25 187 LEU A O 1
ATOM 1348 N N . ARG A 1 188 ? -9.120 10.620 1.662 1.00 94.31 188 ARG A N 1
ATOM 1349 C CA . ARG A 1 188 ? -8.057 10.202 0.743 1.00 94.31 188 ARG A CA 1
ATOM 1350 C C . ARG A 1 188 ? -6.780 9.917 1.522 1.00 94.31 188 ARG A C 1
ATOM 1352 O O . ARG A 1 188 ? -6.557 10.503 2.577 1.00 94.31 188 ARG A O 1
ATOM 1359 N N . SER A 1 189 ? -5.950 9.034 0.989 1.00 93.62 189 SER A N 1
ATOM 1360 C CA . SER A 1 189 ? -4.617 8.734 1.511 1.00 93.62 189 SER A CA 1
ATOM 1361 C C . SER A 1 189 ? -3.618 8.698 0.364 1.00 93.62 189 SER A C 1
ATOM 1363 O O . SER A 1 189 ? -4.002 8.493 -0.786 1.00 93.62 189 SER A O 1
ATOM 1365 N N . SER A 1 190 ? -2.342 8.903 0.665 1.00 93.75 190 SER A N 1
ATOM 1366 C CA . SER A 1 190 ? -1.255 8.674 -0.279 1.00 93.75 190 SER A CA 1
ATOM 1367 C C . SER A 1 190 ? -0.061 8.103 0.461 1.00 93.75 190 SER A C 1
ATOM 1369 O O . SER A 1 190 ? 0.285 8.600 1.533 1.00 93.75 190 SER A O 1
ATOM 1371 N N . ILE A 1 191 ? 0.586 7.093 -0.119 1.00 92.38 191 ILE A N 1
ATOM 1372 C CA . ILE A 1 191 ? 1.861 6.576 0.384 1.00 92.38 191 ILE A CA 1
ATOM 1373 C C . ILE A 1 191 ? 2.867 6.427 -0.745 1.00 92.38 191 ILE A C 1
ATOM 1375 O O . ILE A 1 191 ? 2.501 6.102 -1.875 1.00 92.38 191 ILE A O 1
ATOM 1379 N N . THR A 1 192 ? 4.135 6.637 -0.414 1.00 92.12 192 THR A N 1
ATOM 1380 C CA . THR A 1 192 ? 5.262 6.386 -1.309 1.00 92.12 192 THR A CA 1
ATOM 1381 C C . THR A 1 192 ? 5.860 5.021 -0.992 1.00 92.12 192 THR A C 1
ATOM 1383 O O . THR A 1 192 ? 6.150 4.722 0.167 1.00 92.12 192 THR A O 1
ATOM 1386 N N . VAL A 1 193 ? 6.040 4.193 -2.018 1.00 89.38 193 VAL A N 1
ATOM 1387 C CA . VAL A 1 193 ? 6.588 2.834 -1.911 1.00 89.38 193 VAL A CA 1
ATOM 1388 C C . VAL A 1 193 ? 7.793 2.665 -2.834 1.00 89.38 193 VAL A C 1
ATOM 1390 O O . VAL A 1 193 ? 7.936 3.404 -3.810 1.00 89.38 193 VAL A O 1
ATOM 1393 N N . THR A 1 194 ? 8.690 1.738 -2.489 1.00 88.12 194 THR A N 1
ATOM 1394 C CA . THR A 1 194 ? 9.955 1.461 -3.195 1.00 88.12 194 THR A CA 1
ATOM 1395 C C . THR A 1 194 ? 10.185 -0.031 -3.361 1.00 88.12 194 THR A C 1
ATOM 1397 O O . THR A 1 194 ? 9.908 -0.771 -2.387 1.00 88.12 194 THR A O 1
#

Radius of gyration: 24.42 Å; Cα contacts (8 Å, |Δi|>4): 241; chains: 1; bounding box: 61×35×88 Å